Protein AF-A0AAW1E260-F1 (afdb_monomer)

Structure (mmCIF, N/CA/C/O backbone):
data_AF-A0AAW1E260-F1
#
_entry.id   AF-A0AAW1E260-F1
#
loop_
_atom_site.group_PDB
_atom_site.id
_atom_site.type_symbol
_atom_site.label_atom_id
_atom_site.label_alt_id
_atom_site.label_comp_id
_atom_site.label_asym_id
_atom_site.label_entity_id
_atom_site.label_seq_id
_atom_site.pdbx_PDB_ins_code
_atom_site.Cartn_x
_atom_site.Cartn_y
_atom_site.Cartn_z
_atom_site.occupancy
_atom_site.B_iso_or_equiv
_atom_site.auth_seq_id
_atom_site.auth_comp_id
_atom_site.auth_asym_id
_atom_site.auth_atom_id
_atom_site.pdbx_PDB_model_num
ATOM 1 N N . MET A 1 1 ? -19.873 -12.580 33.084 1.00 30.84 1 MET A N 1
ATOM 2 C CA . MET A 1 1 ? -20.217 -12.571 31.645 1.00 30.84 1 MET A CA 1
ATOM 3 C C . MET A 1 1 ? -19.293 -11.571 30.956 1.00 30.84 1 MET A C 1
ATOM 5 O O . MET A 1 1 ? -19.429 -10.377 31.183 1.00 30.84 1 MET A O 1
ATOM 9 N N . ALA A 1 2 ? -18.244 -12.042 30.274 1.00 37.19 2 ALA A N 1
ATOM 10 C CA . ALA A 1 2 ? -17.232 -11.165 29.676 1.00 37.19 2 ALA A CA 1
ATOM 11 C C . ALA A 1 2 ? -17.862 -10.304 28.565 1.00 37.19 2 ALA A C 1
ATOM 13 O O . ALA A 1 2 ? -18.739 -10.770 27.847 1.00 37.19 2 ALA A O 1
ATOM 14 N N . ALA A 1 3 ? -17.460 -9.044 28.425 1.00 41.69 3 ALA A N 1
ATOM 15 C CA . ALA A 1 3 ? -17.985 -8.161 27.387 1.00 41.69 3 ALA A CA 1
ATOM 16 C C . ALA A 1 3 ? -17.388 -8.547 26.017 1.00 41.69 3 ALA A C 1
ATOM 18 O O . ALA A 1 3 ? -16.318 -8.080 25.630 1.00 41.69 3 ALA A O 1
ATOM 19 N N . TRP A 1 4 ? -18.071 -9.440 25.293 1.00 48.38 4 TRP A N 1
ATOM 20 C CA . TRP A 1 4 ? -17.675 -9.951 23.969 1.00 48.38 4 TRP A CA 1
ATOM 21 C C . TRP A 1 4 ? -17.901 -8.951 22.816 1.00 48.38 4 TRP A C 1
ATOM 23 O O . TRP A 1 4 ? -17.446 -9.186 21.697 1.00 48.38 4 TRP A O 1
ATOM 33 N N . TRP A 1 5 ? -18.548 -7.811 23.076 1.00 45.72 5 TRP A N 1
ATOM 34 C CA . TRP A 1 5 ? -18.940 -6.833 22.059 1.00 45.72 5 TRP A CA 1
ATOM 35 C C . TRP A 1 5 ? -18.272 -5.468 22.281 1.00 45.72 5 TRP A C 1
ATOM 37 O O . TRP A 1 5 ? -18.366 -4.899 23.362 1.00 45.72 5 TRP A O 1
ATOM 47 N N . GLY A 1 6 ? -17.609 -4.937 21.243 1.00 59.03 6 GLY A N 1
ATOM 48 C CA . GLY A 1 6 ? -17.353 -3.501 21.046 1.00 59.03 6 GLY A CA 1
ATOM 49 C C . GLY A 1 6 ? -16.866 -2.690 22.252 1.00 59.03 6 GLY A C 1
ATOM 50 O O . GLY A 1 6 ? -17.616 -1.884 22.789 1.00 59.03 6 GLY A O 1
ATOM 51 N N . GLY A 1 7 ? -15.590 -2.812 22.630 1.00 66.31 7 GLY A N 1
ATOM 52 C CA . GLY A 1 7 ? -15.012 -2.007 23.719 1.00 66.31 7 GLY A CA 1
ATOM 53 C C . GLY A 1 7 ? -14.510 -0.624 23.278 1.00 66.31 7 GLY A C 1
ATOM 54 O O . GLY A 1 7 ? -13.884 -0.490 22.221 1.00 66.31 7 GLY A O 1
ATOM 55 N N . LYS A 1 8 ? -14.713 0.406 24.110 1.00 77.44 8 LYS A N 1
ATOM 56 C CA . LYS A 1 8 ? -13.948 1.665 24.066 1.00 77.44 8 LYS A CA 1
ATOM 57 C C . LYS A 1 8 ? -12.961 1.672 25.230 1.00 77.44 8 LYS A C 1
ATOM 59 O O . LYS A 1 8 ? -13.370 1.470 26.365 1.00 77.44 8 LYS A O 1
ATOM 64 N N . ALA A 1 9 ? -11.692 1.937 24.951 1.00 77.12 9 ALA A N 1
ATOM 65 C CA . ALA A 1 9 ? -10.674 2.124 25.976 1.00 77.12 9 ALA A CA 1
ATOM 66 C C . ALA A 1 9 ? -9.938 3.437 25.740 1.00 77.12 9 ALA A C 1
ATOM 68 O O . ALA A 1 9 ? -9.439 3.688 24.641 1.00 77.12 9 ALA A O 1
ATOM 69 N N . VAL A 1 10 ? -9.873 4.262 26.778 1.00 76.31 10 VAL A N 1
ATOM 70 C CA . VAL A 1 10 ? -9.149 5.531 26.776 1.00 76.31 10 VAL A CA 1
ATOM 71 C C . VAL A 1 10 ? -8.219 5.518 27.977 1.00 76.31 10 VAL A C 1
ATOM 73 O O . VAL A 1 10 ? -8.642 5.158 29.071 1.00 76.31 10 VAL A O 1
ATOM 76 N N . ALA A 1 11 ? -6.952 5.857 27.766 1.00 78.44 11 ALA A N 1
ATOM 77 C CA . ALA A 1 11 ? -5.971 5.917 28.841 1.00 78.44 11 ALA A CA 1
ATOM 78 C C . ALA A 1 11 ? -5.624 7.363 29.220 1.00 78.44 11 ALA A C 1
ATOM 80 O O . ALA A 1 11 ? -5.776 8.280 28.412 1.00 78.44 11 ALA A O 1
ATOM 81 N N . ALA A 1 12 ? -5.136 7.535 30.450 1.00 65.81 12 ALA A N 1
ATOM 82 C CA . ALA A 1 12 ? -4.783 8.824 31.038 1.00 65.81 12 ALA A CA 1
ATOM 83 C C . ALA A 1 12 ? -3.655 9.560 30.288 1.00 65.81 12 ALA A C 1
ATOM 85 O O . ALA A 1 12 ? -2.938 8.986 29.467 1.00 65.81 12 ALA A O 1
ATOM 86 N N . TRP A 1 13 ? -3.505 10.848 30.609 1.00 62.06 13 TRP A N 1
ATOM 87 C CA . TRP A 1 13 ? -2.696 11.848 29.900 1.00 62.06 13 TRP A CA 1
ATOM 88 C C . TRP A 1 13 ? -1.211 11.466 29.720 1.00 62.06 13 TRP A C 1
ATOM 90 O O . TRP A 1 13 ? -0.625 11.748 28.673 1.00 62.06 13 TRP A O 1
ATOM 100 N N . TRP A 1 14 ? -0.635 10.742 30.685 1.00 62.38 14 TRP A N 1
ATOM 101 C CA . TRP A 1 14 ? 0.750 10.258 30.683 1.00 62.38 14 TRP A CA 1
ATOM 102 C C . TRP A 1 14 ? 0.830 8.728 30.640 1.00 62.38 14 TRP A C 1
ATOM 104 O O . TRP A 1 14 ? 0.193 8.048 31.440 1.00 62.38 14 TRP A O 1
ATOM 114 N N . GLY A 1 15 ? 1.635 8.171 29.727 1.00 60.09 15 GLY A N 1
ATOM 115 C CA . GLY A 1 15 ? 2.083 6.769 29.758 1.00 60.09 15 GLY A CA 1
ATOM 116 C C . GLY A 1 15 ? 0.991 5.696 29.628 1.00 60.09 15 GLY A C 1
ATOM 117 O O . GLY A 1 15 ? 1.269 4.508 29.805 1.00 60.09 15 GLY A O 1
ATOM 118 N N . GLY A 1 16 ? -0.245 6.088 29.319 1.00 73.56 16 GLY A N 1
ATOM 119 C CA . GLY A 1 16 ? -1.413 5.222 29.420 1.00 73.56 16 GLY A CA 1
ATOM 120 C C . GLY A 1 16 ? -1.435 4.044 28.436 1.00 73.56 16 GLY A C 1
ATOM 121 O O . GLY A 1 16 ? -1.053 4.170 27.267 1.00 73.56 16 GLY A O 1
ATOM 122 N N . LYS A 1 17 ? -1.938 2.891 28.898 1.00 82.62 17 LYS A N 1
ATOM 123 C CA . LYS A 1 17 ? -2.268 1.725 28.063 1.00 82.62 17 LYS A CA 1
ATOM 124 C C . LYS A 1 17 ? -3.781 1.667 27.851 1.00 82.62 17 LYS A C 1
ATOM 126 O O . LYS A 1 17 ? -4.525 1.646 28.823 1.00 82.62 17 LYS A O 1
ATOM 131 N N . ALA A 1 18 ? -4.226 1.611 26.601 1.00 80.12 18 ALA A N 1
ATOM 132 C CA . ALA A 1 18 ? -5.628 1.418 26.242 1.00 80.12 18 ALA A CA 1
ATOM 133 C C . ALA A 1 18 ? -5.779 0.127 25.436 1.00 80.12 18 ALA A C 1
ATOM 135 O O . ALA A 1 18 ? -5.087 -0.054 24.431 1.00 80.12 18 ALA A O 1
ATOM 136 N N . MET A 1 19 ? -6.687 -0.753 25.853 1.00 78.50 19 MET A N 1
ATOM 137 C CA . MET A 1 19 ? -6.966 -2.011 25.164 1.00 78.50 19 MET A CA 1
ATOM 138 C C . MET A 1 19 ? -8.470 -2.181 24.980 1.00 78.50 19 MET A C 1
ATOM 140 O O .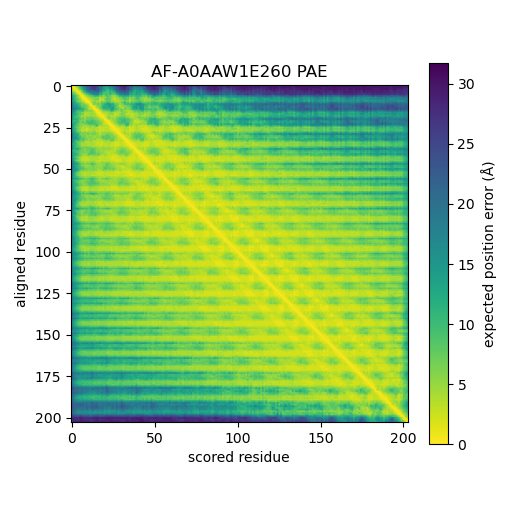 MET A 1 19 ? -9.222 -2.099 25.944 1.00 78.50 19 MET A O 1
ATOM 144 N N . ALA A 1 20 ? -8.908 -2.391 23.743 1.00 79.44 20 ALA A N 1
ATOM 145 C CA . ALA A 1 20 ? -10.318 -2.549 23.411 1.00 79.44 20 ALA A CA 1
ATOM 146 C C . ALA A 1 20 ? -10.665 -4.004 23.051 1.00 79.44 20 ALA A C 1
ATOM 148 O O . ALA A 1 20 ? -9.816 -4.732 22.539 1.00 79.44 20 ALA A O 1
ATOM 149 N N . GLY A 1 21 ? -11.920 -4.394 23.309 1.00 66.50 21 GLY A N 1
ATOM 150 C CA . GLY A 1 21 ? -12.427 -5.769 23.179 1.00 66.50 21 GLY A CA 1
ATOM 151 C C . GLY A 1 21 ? -12.377 -6.371 21.767 1.00 66.50 21 GLY A C 1
ATOM 152 O O . GLY A 1 21 ? -12.072 -5.685 20.792 1.00 66.50 21 GLY A O 1
ATOM 153 N N . TRP A 1 22 ? -12.699 -7.669 21.675 1.00 69.88 22 TRP A N 1
ATOM 154 C CA . TRP A 1 22 ? -12.430 -8.572 20.540 1.00 69.88 22 TRP A CA 1
ATOM 155 C C . TRP A 1 22 ? -12.970 -8.099 19.178 1.00 69.88 22 TRP A C 1
ATOM 157 O O . TRP A 1 22 ? -12.280 -8.215 18.163 1.00 69.88 22 TRP A O 1
ATOM 167 N N . TRP A 1 23 ? -14.174 -7.524 19.157 1.00 72.44 23 TRP A N 1
ATOM 168 C CA . TRP A 1 23 ? -14.852 -7.043 17.950 1.00 72.44 23 TRP A CA 1
ATOM 169 C C . TRP A 1 23 ? -14.939 -5.516 17.916 1.00 72.44 23 TRP A C 1
ATOM 171 O O . TRP A 1 23 ? -15.435 -4.902 18.857 1.00 72.44 23 TRP A O 1
ATOM 181 N N . GLY A 1 24 ? -14.485 -4.888 16.828 1.00 69.00 24 GLY A N 1
ATOM 182 C CA . GLY A 1 24 ? -14.720 -3.470 16.515 1.00 69.00 24 GLY A CA 1
ATOM 183 C C . GLY A 1 24 ? -14.147 -2.453 17.511 1.00 69.00 24 GLY A C 1
ATOM 184 O O . GLY A 1 24 ? -14.517 -1.277 17.466 1.00 69.00 24 GLY A O 1
ATOM 185 N N . GLY A 1 25 ? -13.267 -2.885 18.418 1.00 80.56 25 GLY A N 1
ATOM 186 C CA . GLY A 1 25 ? -12.810 -2.081 19.545 1.00 80.56 25 GLY A CA 1
ATOM 187 C C . GLY A 1 25 ? -12.078 -0.795 19.143 1.00 80.56 25 GLY A C 1
ATOM 188 O O . GLY A 1 25 ? -11.308 -0.774 18.178 1.00 80.56 25 GLY A O 1
ATOM 189 N N . LYS A 1 26 ? -12.289 0.284 19.906 1.00 84.81 26 LYS A N 1
ATOM 190 C CA . LYS A 1 26 ? -11.565 1.558 19.763 1.00 84.81 26 LYS A CA 1
ATOM 191 C C . LYS A 1 26 ? -10.675 1.785 20.982 1.00 84.81 26 LYS A C 1
ATOM 193 O O . LYS A 1 26 ? -11.187 1.904 22.091 1.00 84.81 26 LYS A O 1
ATOM 198 N N . ALA A 1 27 ? -9.367 1.879 20.771 1.00 83.75 27 ALA A N 1
ATOM 199 C CA . ALA A 1 27 ? -8.396 2.172 21.819 1.00 83.75 27 ALA A CA 1
ATOM 200 C C . ALA A 1 27 ? -7.679 3.493 21.531 1.00 83.75 27 ALA A C 1
ATOM 202 O O . ALA A 1 27 ? -7.137 3.677 20.439 1.00 83.75 27 ALA A O 1
ATOM 203 N N . VAL A 1 28 ? -7.658 4.391 22.512 1.00 82.38 28 VAL A N 1
ATOM 204 C CA . VAL A 1 28 ? -6.955 5.675 22.440 1.00 82.38 28 VAL A CA 1
ATOM 205 C C . VAL A 1 28 ? -6.032 5.802 23.644 1.00 82.38 28 VAL A C 1
ATOM 207 O O . VAL A 1 28 ? -6.480 5.746 24.786 1.00 82.38 28 VAL A O 1
ATOM 210 N N . ALA A 1 29 ? -4.734 5.947 23.397 1.00 82.38 29 ALA A N 1
ATOM 211 C CA . ALA A 1 29 ? -3.745 6.133 24.452 1.00 82.38 29 ALA A CA 1
ATOM 212 C C . ALA A 1 29 ? -3.362 7.610 24.623 1.00 82.38 29 ALA A C 1
ATOM 214 O O . ALA A 1 29 ? -3.482 8.396 23.683 1.00 82.38 29 ALA A O 1
ATOM 215 N N . GLY A 1 30 ? -2.885 7.952 25.822 1.00 70.06 30 GLY A N 1
ATOM 216 C CA . GLY A 1 30 ? -2.577 9.318 26.251 1.00 70.06 30 GLY A CA 1
ATOM 217 C C . GLY A 1 30 ? -1.495 10.050 25.456 1.00 70.06 30 GLY A C 1
ATOM 218 O O . GLY A 1 30 ? -0.811 9.475 24.607 1.00 70.06 30 GLY A O 1
ATOM 219 N N . TRP A 1 31 ? -1.343 11.338 25.776 1.00 75.88 31 TRP A N 1
ATOM 220 C CA . TRP A 1 31 ? -0.551 12.335 25.047 1.00 75.88 31 TRP A CA 1
ATOM 221 C C . TRP A 1 31 ? 0.938 11.977 24.942 1.00 75.88 31 TRP A C 1
ATOM 223 O O . TRP A 1 31 ? 1.553 12.185 23.894 1.00 75.88 31 TRP A O 1
ATOM 233 N N . TRP A 1 32 ? 1.503 11.385 25.996 1.00 78.00 32 TRP A N 1
ATOM 234 C CA . TRP A 1 32 ? 2.916 11.004 26.070 1.00 78.00 32 TRP A CA 1
ATOM 235 C C . TRP A 1 32 ? 3.102 9.488 26.181 1.00 78.00 32 TRP A C 1
ATOM 237 O O . TRP A 1 32 ? 2.603 8.859 27.112 1.00 78.00 32 TRP A O 1
ATOM 247 N N . GLY A 1 33 ? 3.840 8.887 25.243 1.00 75.81 33 GLY A N 1
ATOM 248 C CA . GLY A 1 33 ? 4.335 7.505 25.312 1.00 75.81 33 GLY A CA 1
ATOM 249 C C . GLY A 1 33 ? 3.267 6.403 25.314 1.00 75.81 33 GLY A C 1
ATOM 250 O O . GLY A 1 33 ? 3.588 5.241 25.571 1.00 75.81 33 GLY A O 1
ATOM 251 N N . GLY A 1 34 ? 2.006 6.742 25.037 1.00 83.56 34 GLY A N 1
ATOM 252 C CA . GLY A 1 34 ? 0.874 5.836 25.197 1.00 83.56 34 GLY A CA 1
ATOM 253 C C . GLY A 1 34 ? 0.908 4.605 24.281 1.00 83.56 34 GLY A C 1
ATOM 254 O O . GLY A 1 34 ? 1.412 4.650 23.153 1.00 83.56 34 GLY A O 1
ATOM 255 N N . LYS A 1 35 ? 0.333 3.492 24.753 1.00 86.75 35 LYS A N 1
ATOM 256 C CA . LYS A 1 35 ? 0.144 2.258 23.969 1.00 86.75 35 LYS A CA 1
ATOM 257 C C . LYS A 1 35 ? -1.345 1.993 23.758 1.00 86.75 35 LYS A C 1
ATOM 259 O O . LYS A 1 35 ? -2.060 1.757 24.726 1.00 86.75 35 LYS A O 1
ATOM 264 N N . ALA A 1 36 ? -1.800 1.999 22.511 1.00 85.12 36 ALA A N 1
ATOM 265 C CA . ALA A 1 36 ? -3.174 1.671 22.145 1.00 85.12 36 ALA A CA 1
ATOM 266 C C . ALA A 1 36 ? -3.221 0.344 21.388 1.00 85.12 36 ALA A C 1
ATOM 268 O O . ALA A 1 36 ? -2.492 0.162 20.410 1.00 85.12 36 ALA A O 1
ATOM 269 N N . MET A 1 37 ? -4.095 -0.563 21.815 1.00 83.81 37 MET A N 1
ATOM 270 C CA . MET A 1 37 ? -4.317 -1.844 21.157 1.00 83.81 37 MET A CA 1
ATOM 271 C C . MET A 1 37 ? -5.806 -2.079 20.924 1.00 83.81 37 MET A C 1
ATOM 273 O O . MET A 1 37 ? -6.610 -2.036 21.853 1.00 83.81 37 MET A O 1
ATOM 277 N N . ALA A 1 38 ? -6.177 -2.316 19.672 1.00 83.19 38 ALA A N 1
ATOM 278 C CA . ALA A 1 38 ? -7.552 -2.591 19.286 1.00 83.19 38 ALA A CA 1
ATOM 279 C C . ALA A 1 38 ? -7.752 -4.071 18.940 1.00 83.19 38 ALA A C 1
ATOM 281 O O . ALA A 1 38 ? -6.811 -4.733 18.501 1.00 83.19 38 ALA A O 1
ATOM 282 N N . GLY A 1 39 ? -8.980 -4.556 19.135 1.00 73.12 39 GLY A N 1
ATOM 283 C CA . GLY A 1 39 ? -9.340 -5.969 19.037 1.00 73.12 39 GLY A CA 1
ATOM 284 C C . GLY A 1 39 ? -9.137 -6.636 17.678 1.00 73.12 39 GLY A C 1
ATOM 285 O O . GLY A 1 39 ? -8.785 -6.003 16.680 1.00 73.12 39 GLY A O 1
ATOM 286 N N . TRP A 1 40 ? -9.390 -7.947 17.675 1.00 78.25 40 TRP A N 1
ATOM 287 C CA . TRP A 1 40 ? -9.112 -8.907 16.605 1.00 78.25 40 TRP A CA 1
ATOM 288 C C . TRP A 1 40 ? -9.752 -8.547 15.257 1.00 78.25 40 TRP A C 1
ATOM 290 O O . TRP A 1 40 ? -9.127 -8.726 14.211 1.00 78.25 40 TRP A O 1
ATOM 300 N N . TRP A 1 41 ? -10.967 -7.997 15.274 1.00 80.00 41 TRP A N 1
ATOM 301 C CA . TRP A 1 41 ? -11.721 -7.648 14.068 1.00 80.00 41 TRP A CA 1
ATOM 302 C C . TRP A 1 41 ? -12.016 -6.149 13.986 1.00 80.00 41 TRP A C 1
ATOM 304 O O . TRP A 1 41 ? -12.620 -5.578 14.890 1.00 80.00 41 TRP A O 1
ATOM 314 N N . GLY A 1 42 ? -11.609 -5.492 12.897 1.00 79.25 42 GLY A N 1
ATOM 315 C CA . GLY A 1 42 ? -11.990 -4.116 12.550 1.00 79.25 42 GLY A CA 1
ATOM 316 C C . GLY A 1 42 ? -11.545 -3.024 13.533 1.00 79.25 42 GLY A C 1
ATOM 317 O O . GLY A 1 42 ? -12.043 -1.898 13.465 1.00 79.25 42 GLY A O 1
ATOM 318 N N . GLY A 1 43 ? -10.630 -3.336 14.454 1.00 85.00 43 GLY A N 1
ATOM 319 C CA . GLY A 1 43 ? -10.245 -2.448 15.545 1.00 85.00 43 GLY A CA 1
ATOM 320 C C . GLY A 1 43 ? -9.567 -1.148 15.091 1.00 85.00 43 GLY A C 1
ATOM 321 O O . GLY A 1 43 ? -8.850 -1.114 14.086 1.00 85.00 43 GLY A O 1
ATOM 322 N N . LYS A 1 44 ? -9.761 -0.066 15.854 1.00 88.38 44 LYS A N 1
ATOM 323 C CA . LYS A 1 44 ? -9.072 1.221 15.662 1.00 88.38 44 LYS A CA 1
ATOM 324 C C . LYS A 1 44 ? -8.206 1.549 16.876 1.00 88.38 44 LYS A C 1
ATOM 326 O O . LYS A 1 44 ? -8.740 1.741 17.965 1.00 88.38 44 LYS A O 1
ATOM 331 N N . ALA A 1 45 ? -6.896 1.647 16.684 1.00 88.00 45 ALA A N 1
ATOM 332 C CA . ALA A 1 45 ? -5.953 2.045 17.726 1.00 88.00 45 ALA A CA 1
ATOM 333 C C . ALA A 1 45 ? -5.311 3.389 17.383 1.00 88.00 45 ALA A C 1
ATOM 335 O O . ALA A 1 45 ? -4.799 3.562 16.275 1.00 88.00 45 ALA A O 1
ATOM 336 N N . VAL A 1 46 ? -5.311 4.318 18.336 1.00 86.50 46 VAL A N 1
ATOM 337 C CA . VAL A 1 46 ? -4.678 5.632 18.202 1.00 86.50 46 VAL A CA 1
ATOM 338 C C . VAL A 1 46 ? -3.772 5.877 19.401 1.00 86.50 46 VAL A C 1
ATOM 340 O O . VAL A 1 46 ? -4.227 5.824 20.541 1.00 86.50 46 VAL A O 1
ATOM 343 N N . ALA A 1 47 ? -2.492 6.137 19.159 1.00 85.06 47 ALA A N 1
ATOM 344 C CA . ALA A 1 47 ? -1.575 6.591 20.200 1.00 85.06 47 ALA A CA 1
ATOM 345 C C . ALA A 1 47 ? -1.423 8.118 20.148 1.00 85.06 47 ALA A C 1
ATOM 347 O O . ALA A 1 47 ? -1.477 8.688 19.058 1.00 85.06 47 ALA A O 1
ATOM 348 N N . GLY A 1 48 ? -1.257 8.756 21.312 1.00 76.56 48 GLY A N 1
ATOM 349 C CA . GLY A 1 48 ? -1.211 10.215 21.448 1.00 76.56 48 GLY A CA 1
ATOM 350 C C . GLY A 1 48 ? 0.034 10.881 20.857 1.00 76.56 48 GLY A C 1
ATOM 351 O O . GLY A 1 48 ? 0.740 10.299 20.048 1.00 76.56 48 GLY A O 1
ATOM 352 N N . TRP A 1 49 ? 0.296 12.129 21.236 1.00 79.94 49 TRP A N 1
ATOM 353 C CA . TRP A 1 49 ? 1.167 13.067 20.517 1.00 79.94 49 TRP A CA 1
ATOM 354 C C . TRP A 1 49 ? 2.646 12.656 20.392 1.00 79.94 49 TRP A C 1
ATOM 356 O O . TRP A 1 49 ? 3.256 12.871 19.340 1.00 79.94 49 TRP A O 1
ATOM 366 N N . TRP A 1 50 ? 3.226 12.034 21.423 1.00 82.25 50 TRP A N 1
ATOM 367 C CA . TRP A 1 50 ? 4.670 11.769 21.500 1.00 82.25 50 TRP A CA 1
ATOM 368 C C . TRP A 1 50 ? 4.999 10.288 21.732 1.00 82.25 50 TRP A C 1
ATOM 370 O O . TRP A 1 50 ? 4.482 9.674 22.660 1.00 82.25 50 TRP A O 1
ATOM 380 N N . GLY A 1 51 ? 5.864 9.690 20.903 1.00 80.69 51 GLY A N 1
ATOM 381 C CA . GLY A 1 51 ? 6.501 8.375 21.118 1.00 80.69 51 GLY A CA 1
ATOM 382 C C . GLY A 1 51 ? 5.577 7.148 21.198 1.00 80.69 51 GLY A C 1
ATOM 383 O O . GLY A 1 51 ? 6.035 6.039 21.483 1.00 80.69 51 GLY A O 1
ATOM 384 N N . GLY A 1 52 ? 4.277 7.323 20.964 1.00 85.75 52 GLY A N 1
ATOM 385 C CA . GLY A 1 52 ? 3.256 6.308 21.199 1.00 85.75 52 GLY A CA 1
ATOM 386 C C . GLY A 1 52 ? 3.254 5.136 20.209 1.00 85.75 52 GLY A C 1
ATOM 387 O O . GLY A 1 52 ? 3.719 5.235 19.066 1.00 85.75 52 GLY A O 1
ATOM 388 N N . LYS A 1 53 ? 2.690 4.004 20.648 1.00 89.25 53 LYS A N 1
ATOM 389 C CA . LYS A 1 53 ? 2.529 2.783 19.841 1.00 89.25 53 LYS A CA 1
ATOM 390 C C . LYS A 1 53 ? 1.053 2.455 19.650 1.00 89.25 53 LYS A C 1
ATOM 392 O O . LYS A 1 53 ? 0.330 2.318 20.631 1.00 89.25 53 LYS A O 1
ATOM 397 N N . ALA A 1 54 ? 0.627 2.276 18.407 1.00 89.12 54 ALA A N 1
ATOM 398 C CA . ALA A 1 54 ? -0.728 1.859 18.071 1.00 89.12 54 ALA A CA 1
ATOM 399 C C . ALA A 1 54 ? -0.703 0.525 17.330 1.00 89.12 54 ALA A C 1
ATOM 401 O O . ALA A 1 54 ? 0.034 0.376 16.353 1.00 89.12 54 ALA A O 1
ATOM 402 N N . VAL A 1 55 ? -1.513 -0.427 17.784 1.00 88.06 55 VAL A N 1
ATOM 403 C CA . VAL A 1 55 ? -1.633 -1.757 17.183 1.00 88.06 55 VAL A CA 1
ATOM 404 C C . VAL A 1 55 ? -3.101 -2.072 16.938 1.00 88.06 55 VAL A C 1
ATOM 406 O O . VAL A 1 55 ? -3.909 -2.029 17.863 1.00 88.06 55 VAL A O 1
ATOM 409 N N . ALA A 1 56 ? -3.456 -2.390 15.698 1.00 86.06 56 ALA A N 1
ATOM 410 C CA . ALA A 1 56 ? -4.777 -2.913 15.367 1.00 86.06 56 ALA A CA 1
ATOM 411 C C . ALA A 1 56 ? -4.704 -4.432 15.156 1.00 86.06 56 ALA A C 1
ATOM 413 O O . ALA A 1 56 ? -3.688 -4.920 14.663 1.00 86.06 56 ALA A O 1
ATOM 414 N N . GLY A 1 57 ? -5.756 -5.156 15.552 1.00 78.38 57 GLY A N 1
ATOM 415 C CA . GLY A 1 57 ? -5.797 -6.622 15.533 1.00 78.38 57 GLY A CA 1
ATOM 416 C C . GLY A 1 57 ? -5.827 -7.250 14.138 1.00 78.38 57 GLY A C 1
ATOM 417 O O . GLY A 1 57 ? -5.497 -6.615 13.149 1.00 78.38 57 GLY A O 1
ATOM 418 N N . TRP A 1 58 ? -6.202 -8.524 14.053 1.00 80.50 58 TRP A N 1
ATOM 419 C CA . TRP A 1 58 ? -5.935 -9.415 12.918 1.00 80.50 58 TRP A CA 1
ATOM 420 C C . TRP A 1 58 ? -6.564 -9.013 11.571 1.00 80.50 58 TRP A C 1
ATOM 422 O O . TRP A 1 58 ? -5.923 -9.166 10.528 1.00 80.50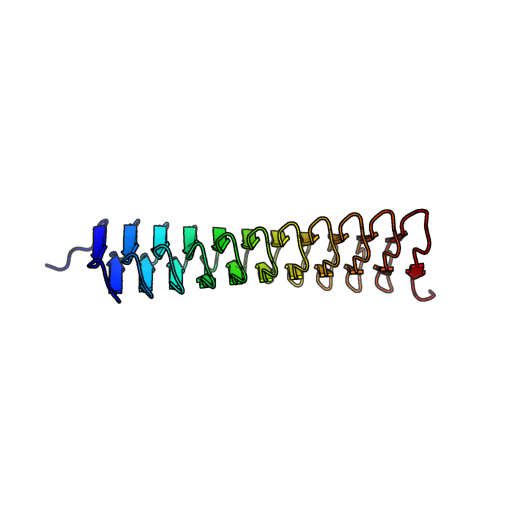 58 TRP A O 1
ATOM 432 N N . TRP A 1 59 ? -7.783 -8.467 11.569 1.00 84.00 59 TRP A N 1
ATOM 433 C CA . TRP A 1 59 ? -8.560 -8.224 10.343 1.00 84.00 59 TRP A CA 1
ATOM 434 C C . TRP A 1 59 ? -9.020 -6.768 10.199 1.00 84.00 59 TRP A C 1
ATOM 436 O O . TRP A 1 59 ? -9.631 -6.216 11.109 1.00 84.00 59 TRP A O 1
ATOM 446 N N . GLY A 1 60 ? -8.748 -6.126 9.058 1.00 82.44 60 GLY A N 1
ATOM 447 C CA . GLY A 1 60 ? -9.308 -4.823 8.648 1.00 82.44 60 GLY A CA 1
ATOM 448 C C . GLY A 1 60 ? -8.981 -3.617 9.544 1.00 82.44 60 GLY A C 1
ATOM 449 O O . GLY A 1 60 ? -9.542 -2.533 9.369 1.00 82.44 60 GLY A O 1
ATOM 450 N N . GLY A 1 61 ? -8.094 -3.790 10.521 1.00 86.62 61 GLY A N 1
ATOM 451 C CA . GLY A 1 61 ? -7.811 -2.813 11.564 1.00 86.62 61 GLY A CA 1
ATOM 452 C C . GLY A 1 61 ? -7.054 -1.568 11.089 1.00 86.62 61 GLY A C 1
ATOM 453 O O . GLY A 1 61 ? -6.265 -1.601 10.137 1.00 86.62 61 GLY A O 1
ATOM 454 N N . LYS A 1 62 ? -7.270 -0.449 11.788 1.00 90.00 62 LYS A N 1
ATOM 455 C CA . LYS A 1 62 ? -6.586 0.831 11.548 1.00 90.00 62 LYS A CA 1
ATOM 456 C C . LYS A 1 62 ? -5.744 1.214 12.760 1.00 90.00 62 LYS A C 1
ATOM 458 O O . LYS A 1 62 ? -6.279 1.344 13.858 1.00 90.00 62 LYS A O 1
ATOM 463 N N . ALA A 1 63 ? -4.454 1.433 12.554 1.00 89.81 63 ALA A N 1
ATOM 464 C CA . ALA A 1 63 ? -3.539 1.897 13.588 1.00 89.81 63 ALA A CA 1
ATOM 465 C C . ALA A 1 63 ? -2.968 3.260 13.209 1.00 89.81 63 ALA A C 1
ATOM 467 O O . ALA A 1 63 ? -2.438 3.429 12.109 1.00 89.81 63 ALA A O 1
ATOM 468 N N . MET A 1 64 ? -3.053 4.216 14.126 1.00 88.81 64 MET A N 1
ATOM 469 C CA . MET A 1 64 ? -2.474 5.542 13.971 1.00 88.81 64 MET A CA 1
ATOM 470 C C . MET A 1 64 ? -1.564 5.842 15.155 1.00 88.81 64 MET A C 1
ATOM 472 O O . MET A 1 64 ? -1.991 5.782 16.304 1.00 88.81 64 MET A O 1
ATOM 476 N N . ALA A 1 65 ? -0.298 6.123 14.883 1.00 86.50 65 ALA A N 1
ATOM 477 C CA . ALA A 1 65 ? 0.686 6.404 15.914 1.00 86.50 65 ALA A CA 1
ATOM 478 C C . ALA A 1 65 ? 1.007 7.892 16.023 1.00 86.50 65 ALA A C 1
ATOM 480 O O . ALA A 1 65 ? 0.573 8.705 15.209 1.00 86.50 65 ALA A O 1
ATOM 481 N N . ALA A 1 66 ? 1.803 8.196 17.043 1.00 82.25 66 ALA A N 1
ATOM 482 C CA . ALA A 1 66 ? 2.129 9.535 17.488 1.00 82.25 66 ALA A CA 1
ATOM 483 C C . ALA A 1 66 ? 2.686 10.469 16.415 1.00 82.25 66 ALA A C 1
ATOM 485 O O . ALA A 1 66 ? 3.392 10.027 15.503 1.00 82.25 66 ALA A O 1
ATOM 486 N N . TRP A 1 67 ? 2.416 11.767 16.605 1.00 82.06 67 TRP A N 1
ATOM 487 C CA . TRP A 1 67 ? 2.921 12.872 15.785 1.00 82.06 67 TRP A CA 1
ATOM 488 C C . TRP A 1 67 ? 4.450 12.868 15.712 1.00 82.06 67 TRP A C 1
ATOM 490 O O . TRP A 1 67 ? 5.025 13.076 14.644 1.00 82.06 67 TRP A O 1
ATOM 500 N N . TRP A 1 68 ? 5.102 12.548 16.829 1.00 84.00 68 TRP A N 1
ATOM 501 C CA . TRP A 1 68 ? 6.551 12.412 16.933 1.00 84.00 68 TRP A CA 1
ATOM 502 C C . TRP A 1 68 ? 6.960 10.980 17.289 1.00 84.00 68 TRP A C 1
ATOM 504 O O . TRP A 1 68 ? 6.512 10.432 18.293 1.00 84.00 68 TRP A O 1
ATOM 514 N N . GLY A 1 69 ? 7.819 10.360 16.477 1.00 83.25 69 GLY A N 1
ATOM 515 C CA . GLY A 1 69 ? 8.503 9.092 16.771 1.00 83.25 69 GLY A CA 1
ATOM 516 C C . GLY A 1 69 ? 7.606 7.855 16.926 1.00 83.25 69 GLY A C 1
ATOM 517 O O . GLY A 1 69 ? 8.072 6.813 17.393 1.00 83.25 69 GLY A O 1
ATOM 518 N N . GLY A 1 70 ? 6.324 7.944 16.563 1.00 87.75 70 GLY A N 1
ATOM 519 C CA . GLY A 1 70 ? 5.343 6.891 16.816 1.00 87.75 70 GLY A CA 1
ATOM 520 C C . GLY A 1 70 ? 5.544 5.614 15.994 1.00 87.75 70 GLY A C 1
ATOM 521 O O . GLY A 1 70 ? 6.105 5.635 14.894 1.00 87.75 70 GLY A O 1
ATOM 522 N N . LYS A 1 71 ? 5.036 4.482 16.501 1.00 91.31 71 LYS A N 1
ATOM 523 C CA . LYS A 1 71 ? 4.981 3.203 15.764 1.00 91.31 71 LYS A CA 1
ATOM 524 C C . LYS A 1 71 ? 3.540 2.730 15.577 1.00 91.31 71 LYS A C 1
ATOM 526 O O . LYS A 1 71 ? 2.864 2.443 16.562 1.00 91.31 71 LYS A O 1
ATOM 531 N N . ALA A 1 72 ? 3.087 2.626 14.333 1.00 90.81 72 ALA A N 1
ATOM 532 C CA . ALA A 1 72 ? 1.772 2.100 13.975 1.00 90.81 72 ALA A CA 1
ATOM 533 C C . ALA A 1 72 ? 1.917 0.726 13.323 1.00 90.81 72 ALA A C 1
ATOM 535 O O . ALA A 1 72 ? 2.655 0.583 12.348 1.00 90.81 72 ALA A O 1
ATOM 536 N N . VAL A 1 73 ? 1.189 -0.262 13.833 1.00 90.62 73 VAL A N 1
ATOM 537 C CA . VAL A 1 73 ? 1.115 -1.606 13.258 1.00 90.62 73 VAL A CA 1
ATOM 538 C C . VAL A 1 73 ? -0.344 -1.939 12.998 1.00 90.62 73 VAL A C 1
ATOM 540 O O . VAL A 1 73 ? -1.160 -1.943 13.916 1.00 90.62 73 VAL A O 1
ATOM 543 N N . ALA A 1 74 ? -0.686 -2.177 11.740 1.00 88.19 74 ALA A N 1
ATOM 544 C CA . ALA A 1 74 ? -2.042 -2.521 11.347 1.00 88.19 74 ALA A CA 1
ATOM 545 C C . ALA A 1 74 ? -2.217 -4.018 11.107 1.00 88.19 74 ALA A C 1
ATOM 547 O O . ALA A 1 74 ? -1.262 -4.790 11.125 1.00 88.19 74 ALA A O 1
ATOM 548 N N . ALA A 1 75 ? -3.470 -4.379 10.852 1.00 83.94 75 ALA A N 1
ATOM 549 C CA . ALA A 1 75 ? -3.940 -5.744 10.733 1.00 83.94 75 ALA A CA 1
ATOM 550 C C . ALA A 1 75 ? -3.203 -6.605 9.711 1.00 83.94 75 ALA A C 1
ATOM 552 O O . ALA A 1 75 ? -2.759 -6.105 8.673 1.00 83.94 75 ALA A O 1
ATOM 553 N N . TRP A 1 76 ? -3.171 -7.912 9.999 1.00 83.88 76 TRP A N 1
ATOM 554 C CA .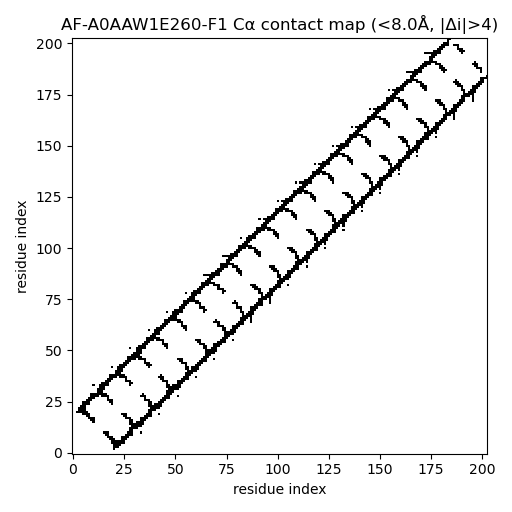 TRP A 1 76 ? -2.639 -8.964 9.131 1.00 83.88 76 TRP A CA 1
ATOM 555 C C . TRP A 1 76 ? -3.315 -8.958 7.757 1.00 83.88 76 TRP A C 1
ATOM 557 O O . TRP A 1 76 ? -2.649 -9.098 6.733 1.00 83.88 76 TRP A O 1
ATOM 567 N N . TRP A 1 77 ? -4.626 -8.722 7.737 1.00 85.56 77 TRP A N 1
ATOM 568 C CA . TRP A 1 77 ? -5.432 -8.636 6.523 1.00 85.56 77 TRP A CA 1
ATOM 569 C C . TRP A 1 77 ? -6.032 -7.236 6.350 1.00 85.56 77 TRP A C 1
ATOM 571 O O . TRP A 1 77 ? -6.738 -6.745 7.229 1.00 85.56 77 TRP A O 1
ATOM 581 N N . GLY A 1 78 ? -5.756 -6.573 5.224 1.00 84.38 78 GLY A N 1
ATOM 582 C CA . GLY A 1 78 ? -6.393 -5.315 4.806 1.00 84.38 78 GLY A CA 1
ATOM 583 C C . GLY A 1 78 ? -6.143 -4.099 5.710 1.00 84.38 78 GLY A C 1
ATOM 584 O O . GLY A 1 78 ? -6.857 -3.097 5.613 1.00 84.38 78 GLY A O 1
ATOM 585 N N . GLY A 1 79 ? -5.158 -4.168 6.610 1.00 89.06 79 GLY A N 1
ATOM 586 C CA . GLY A 1 79 ? -4.921 -3.141 7.620 1.00 89.06 79 GLY A CA 1
ATOM 587 C C . GLY A 1 79 ? -4.394 -1.813 7.068 1.00 89.06 79 GLY A C 1
ATOM 588 O O . GLY A 1 79 ? -3.702 -1.768 6.048 1.00 89.06 79 GLY A O 1
ATOM 589 N N . LYS A 1 80 ? -4.674 -0.709 7.775 1.00 92.38 80 LYS A N 1
ATOM 590 C CA . LYS A 1 80 ? -4.075 0.612 7.498 1.00 92.38 80 LYS A CA 1
ATOM 591 C C . LYS A 1 80 ? -3.249 1.104 8.683 1.00 92.38 80 LYS A C 1
ATOM 593 O O . LYS A 1 80 ? -3.809 1.332 9.753 1.00 92.38 80 LYS A O 1
ATOM 598 N N . ALA A 1 81 ? -1.947 1.286 8.488 1.00 92.31 81 ALA A N 1
ATOM 599 C CA . ALA A 1 81 ? -1.033 1.835 9.485 1.00 92.31 81 ALA A CA 1
ATOM 600 C C . ALA A 1 81 ? -0.587 3.235 9.072 1.00 92.31 81 ALA A C 1
ATOM 602 O O . ALA A 1 81 ? -0.109 3.426 7.953 1.00 92.31 81 ALA A O 1
ATOM 603 N N . VAL A 1 82 ? -0.709 4.196 9.981 1.00 92.06 82 VAL A N 1
ATOM 604 C CA . VAL A 1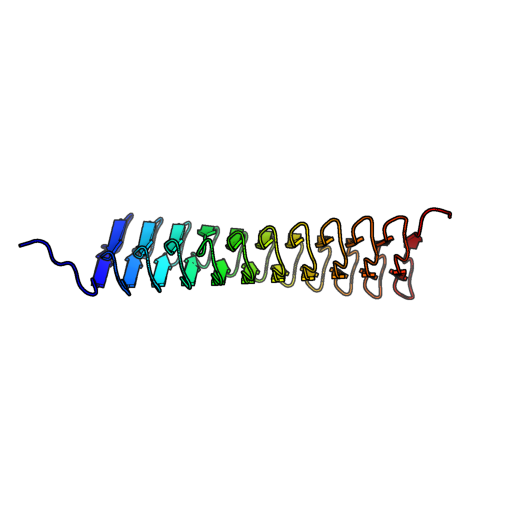 82 ? -0.252 5.571 9.774 1.00 92.06 82 VAL A CA 1
ATOM 605 C C . VAL A 1 82 ? 0.635 5.981 10.937 1.00 92.06 82 VAL A C 1
ATOM 607 O O . VAL A 1 82 ? 0.202 5.991 12.085 1.00 92.06 82 VAL A O 1
ATOM 610 N N . ALA A 1 83 ? 1.883 6.314 10.647 1.00 89.50 83 ALA A N 1
ATOM 611 C CA . ALA A 1 83 ? 2.777 6.961 11.593 1.00 89.50 83 ALA A CA 1
ATOM 612 C C . ALA A 1 83 ? 2.714 8.480 11.405 1.00 89.50 83 ALA A C 1
ATOM 614 O O . ALA A 1 83 ? 2.559 8.950 10.277 1.00 89.50 83 ALA A O 1
ATOM 615 N N . GLY A 1 84 ? 2.831 9.230 12.502 1.00 82.00 84 GLY A N 1
ATOM 616 C CA . GLY A 1 84 ? 2.724 10.684 12.481 1.00 82.00 84 GLY A CA 1
ATOM 617 C C . GLY A 1 84 ? 3.898 11.400 11.814 1.00 82.00 84 GLY A C 1
ATOM 618 O O . GLY A 1 84 ? 4.751 10.794 11.164 1.00 82.00 84 GLY A O 1
ATOM 619 N N . TRP A 1 85 ? 3.889 12.722 11.966 1.00 83.88 85 TRP A N 1
ATOM 620 C CA . TRP A 1 85 ? 4.642 13.705 11.188 1.00 83.88 85 TRP A CA 1
ATOM 621 C C . TRP A 1 85 ? 6.163 13.508 11.163 1.00 83.88 85 TRP A C 1
ATOM 623 O O . TRP A 1 85 ? 6.779 13.705 10.115 1.00 83.88 85 TRP A O 1
ATOM 633 N N . TRP A 1 86 ? 6.771 13.101 12.279 1.00 86.38 86 TRP A N 1
ATOM 634 C CA . TRP A 1 86 ? 8.229 13.060 12.434 1.00 86.38 86 TRP A CA 1
ATOM 635 C C . TRP A 1 86 ? 8.738 11.675 12.843 1.00 86.38 86 TRP A C 1
ATOM 637 O O . TRP A 1 86 ? 8.324 11.129 13.862 1.00 86.38 86 TRP A O 1
ATOM 647 N N . GLY A 1 87 ? 9.657 11.098 12.064 1.00 82.81 87 GLY A N 1
ATOM 648 C CA . GLY A 1 87 ? 10.466 9.919 12.407 1.00 82.81 87 GLY A CA 1
ATOM 649 C C . GLY A 1 87 ? 9.702 8.614 12.662 1.00 82.81 87 GLY A C 1
ATOM 650 O O . GLY A 1 87 ? 10.281 7.640 13.151 1.00 82.81 87 GLY A O 1
ATOM 651 N N . GLY A 1 88 ? 8.402 8.571 12.375 1.00 88.19 88 GLY A N 1
ATOM 652 C CA . GLY A 1 88 ? 7.557 7.445 12.749 1.00 88.19 88 GLY A CA 1
ATOM 653 C C . GLY A 1 88 ? 7.701 6.214 11.843 1.00 88.19 88 GLY A C 1
ATOM 654 O O . GLY A 1 88 ? 8.190 6.279 10.710 1.00 88.19 88 GLY A O 1
ATOM 655 N N . LYS A 1 89 ? 7.262 5.056 12.350 1.00 92.38 89 LYS A N 1
ATOM 656 C CA . LYS A 1 89 ? 7.260 3.776 11.623 1.00 92.38 89 LYS A CA 1
ATOM 657 C C . LYS A 1 89 ? 5.836 3.261 11.446 1.00 92.38 89 LYS A C 1
ATOM 659 O O . LYS A 1 89 ? 5.150 3.034 12.438 1.00 92.38 89 LYS A O 1
ATOM 664 N N . ALA A 1 90 ? 5.416 3.037 10.209 1.00 92.81 90 ALA A N 1
ATOM 665 C CA . ALA A 1 90 ? 4.138 2.420 9.880 1.00 92.81 90 ALA A CA 1
ATOM 666 C C . ALA A 1 90 ? 4.364 1.052 9.243 1.00 92.81 90 ALA A C 1
ATOM 668 O O . ALA A 1 90 ? 5.120 0.932 8.279 1.00 92.81 90 ALA A O 1
ATOM 669 N N . VAL A 1 91 ? 3.692 0.033 9.766 1.00 92.50 91 VAL A N 1
ATOM 670 C CA . VAL A 1 91 ? 3.744 -1.332 9.245 1.00 92.50 91 VAL A CA 1
ATOM 671 C C . VAL A 1 91 ? 2.326 -1.827 9.024 1.00 92.50 91 VAL A C 1
ATOM 673 O O . VAL A 1 91 ? 1.537 -1.889 9.963 1.00 92.50 91 VAL A O 1
ATOM 676 N N . ALA A 1 92 ? 1.991 -2.174 7.789 1.00 90.00 92 ALA A N 1
ATOM 677 C CA . ALA A 1 92 ? 0.750 -2.866 7.477 1.00 90.00 92 ALA A CA 1
ATOM 678 C C . ALA A 1 92 ? 1.021 -4.363 7.320 1.00 90.00 92 ALA A C 1
ATOM 680 O O . ALA A 1 92 ? 2.103 -4.744 6.871 1.00 90.00 92 ALA A O 1
ATOM 681 N N . GLY A 1 93 ? 0.053 -5.194 7.708 1.00 83.19 93 GLY A N 1
ATOM 682 C CA . GLY A 1 93 ? 0.219 -6.642 7.737 1.00 83.19 93 GLY A CA 1
ATOM 683 C C . GLY A 1 93 ? 0.297 -7.307 6.363 1.00 83.19 93 GLY A C 1
ATOM 684 O O . GLY A 1 93 ? 0.455 -6.658 5.328 1.00 83.19 93 GLY A O 1
ATOM 685 N N . TRP A 1 94 ? 0.217 -8.635 6.390 1.00 84.12 94 TRP A N 1
ATOM 686 C CA . TRP A 1 94 ? 0.590 -9.548 5.312 1.00 84.12 94 TRP A CA 1
ATOM 687 C C . TRP A 1 94 ? -0.165 -9.353 3.990 1.00 84.12 94 TRP A C 1
ATOM 689 O O . TRP A 1 94 ? 0.456 -9.424 2.932 1.00 84.12 94 TRP A O 1
ATOM 699 N N . TRP A 1 95 ? -1.473 -9.090 4.028 1.00 87.00 95 TRP A N 1
ATOM 700 C CA . TRP A 1 95 ? -2.330 -9.022 2.835 1.00 87.00 95 TRP A CA 1
ATOM 701 C C . TRP A 1 95 ? -2.939 -7.634 2.632 1.00 87.00 95 TRP A C 1
ATOM 703 O O . TRP A 1 95 ? -3.646 -7.129 3.501 1.00 87.00 95 TRP A O 1
ATOM 713 N N . GLY A 1 96 ? -2.718 -7.026 1.463 1.00 83.56 96 GLY A N 1
ATOM 714 C CA . GLY A 1 96 ? -3.436 -5.841 0.969 1.00 83.56 96 GLY A CA 1
ATOM 715 C C . GLY A 1 96 ? -3.303 -4.577 1.827 1.00 83.56 96 GLY A C 1
ATOM 716 O O . GLY A 1 96 ? -4.083 -3.632 1.677 1.00 83.56 96 GLY A O 1
ATOM 717 N N . GLY A 1 97 ? -2.346 -4.555 2.753 1.00 88.81 97 GLY A N 1
ATOM 718 C CA . GLY A 1 97 ? -2.204 -3.497 3.741 1.00 88.81 97 GLY A CA 1
ATOM 719 C C . GLY A 1 97 ? -1.701 -2.172 3.161 1.00 88.81 97 GLY A C 1
ATOM 720 O O . GLY A 1 97 ? -0.980 -2.135 2.160 1.00 88.81 97 GLY A O 1
ATOM 721 N N . LYS A 1 98 ? -2.047 -1.056 3.813 1.00 92.75 98 LYS A N 1
ATOM 722 C CA . LYS A 1 98 ? -1.505 0.277 3.496 1.00 92.75 98 LYS A CA 1
ATOM 723 C C . LYS A 1 98 ? -0.709 0.825 4.673 1.00 92.75 98 LYS A C 1
ATOM 725 O O . LYS A 1 98 ? -1.271 1.007 5.750 1.00 92.75 98 LYS A O 1
ATOM 730 N N . ALA A 1 99 ? 0.566 1.121 4.463 1.00 93.19 99 ALA A N 1
ATOM 731 C CA . ALA A 1 99 ? 1.433 1.755 5.445 1.00 93.19 99 ALA A CA 1
ATOM 732 C C . ALA A 1 99 ? 1.831 3.150 4.970 1.00 93.19 99 ALA A C 1
ATOM 734 O O . ALA A 1 99 ? 2.318 3.309 3.851 1.00 93.19 99 ALA A O 1
ATOM 735 N N . VAL A 1 100 ? 1.641 4.152 5.823 1.00 92.88 100 VAL A N 1
ATOM 736 C CA . VAL A 1 100 ? 2.021 5.538 5.545 1.00 92.88 100 VAL A CA 1
ATOM 737 C C . VAL A 1 100 ? 2.854 6.066 6.701 1.00 92.88 100 VAL A C 1
ATOM 739 O O . VAL A 1 100 ? 2.403 6.054 7.843 1.00 92.88 100 VAL A O 1
ATOM 742 N N . ALA A 1 101 ? 4.064 6.527 6.417 1.00 90.19 101 ALA A N 1
ATOM 743 C CA . ALA A 1 101 ? 4.884 7.245 7.382 1.00 90.19 101 ALA A CA 1
ATOM 744 C C . ALA A 1 101 ? 4.864 8.742 7.067 1.00 90.19 101 ALA A C 1
ATOM 746 O O . ALA A 1 101 ? 4.816 9.115 5.894 1.00 90.19 101 ALA A O 1
ATOM 747 N N . GLY A 1 102 ? 4.873 9.580 8.106 1.00 82.44 102 GLY A N 1
ATOM 748 C CA . GLY A 1 102 ? 4.700 11.022 7.967 1.00 82.44 102 GLY A CA 1
ATOM 749 C C . GLY A 1 102 ? 5.860 11.761 7.302 1.00 82.44 102 GLY A C 1
ATOM 750 O O . GLY A 1 102 ? 6.763 11.170 6.710 1.00 82.44 102 GLY A O 1
ATOM 751 N N . TRP A 1 103 ? 5.780 13.088 7.386 1.00 84.56 103 TRP A N 1
ATOM 752 C CA . TRP A 1 103 ? 6.504 14.056 6.563 1.00 84.56 103 TRP A CA 1
ATOM 753 C C . TRP A 1 103 ? 8.033 13.945 6.620 1.00 84.56 103 TRP A C 1
ATOM 755 O O . TRP A 1 103 ? 8.678 14.058 5.581 1.00 84.56 103 TRP A O 1
ATOM 765 N N . TRP A 1 104 ? 8.614 13.699 7.795 1.00 87.69 104 TRP A N 1
ATOM 766 C CA . TRP A 1 104 ? 10.068 13.676 8.003 1.00 87.69 104 TRP A CA 1
ATOM 767 C C . TRP A 1 104 ? 10.578 12.297 8.423 1.00 87.69 104 TRP A C 1
ATOM 769 O O . TRP A 1 104 ? 10.153 11.760 9.441 1.00 87.69 104 TRP A O 1
ATOM 779 N N . GLY A 1 105 ? 11.538 11.734 7.686 1.00 82.38 105 GLY A N 1
ATOM 780 C CA . GLY A 1 105 ? 12.392 10.610 8.100 1.00 82.38 105 GLY A CA 1
ATOM 781 C C . GLY A 1 105 ? 11.676 9.286 8.400 1.00 82.38 105 GLY A C 1
ATOM 782 O O . GLY A 1 105 ? 12.257 8.389 9.016 1.00 82.38 105 GLY A O 1
ATOM 783 N N . GLY A 1 106 ? 10.410 9.152 8.004 1.00 88.62 106 GLY A N 1
ATOM 784 C CA . GLY A 1 106 ? 9.568 8.017 8.364 1.00 88.62 106 GLY A CA 1
ATOM 785 C C . GLY A 1 106 ? 9.894 6.719 7.614 1.00 88.62 106 GLY A C 1
ATOM 786 O O . GLY A 1 106 ? 10.452 6.728 6.513 1.00 88.62 106 GLY A O 1
ATOM 787 N N . LYS A 1 107 ? 9.507 5.575 8.193 1.00 92.81 107 LYS A N 1
ATOM 788 C CA . LYS A 1 107 ? 9.589 4.257 7.533 1.00 92.81 107 LYS A CA 1
ATOM 789 C C . LYS A 1 107 ? 8.201 3.653 7.354 1.00 92.81 107 LYS A C 1
ATOM 791 O O . LYS A 1 107 ? 7.516 3.411 8.344 1.00 92.81 107 LYS A O 1
ATOM 796 N N . ALA A 1 108 ? 7.813 3.370 6.118 1.00 93.56 108 ALA A N 1
ATOM 797 C CA . ALA A 1 108 ? 6.577 2.676 5.786 1.00 93.56 108 ALA A CA 1
ATOM 798 C C . ALA A 1 108 ? 6.884 1.296 5.206 1.00 93.56 108 ALA A C 1
ATOM 800 O O . ALA A 1 108 ? 7.668 1.180 4.265 1.00 93.56 108 ALA A O 1
ATOM 801 N N . VAL A 1 109 ? 6.256 0.261 5.753 1.00 93.06 109 VAL A N 1
ATOM 802 C CA . VAL A 1 109 ? 6.395 -1.119 5.282 1.00 93.06 109 VAL A CA 1
ATOM 803 C C . VAL A 1 109 ? 5.013 -1.718 5.079 1.00 93.06 109 VAL A C 1
ATOM 805 O O . VAL A 1 109 ? 4.215 -1.761 6.012 1.00 93.06 109 VAL A O 1
ATOM 808 N N . ALA A 1 110 ? 4.720 -2.182 3.872 1.00 90.38 110 ALA A N 1
ATOM 809 C CA . ALA A 1 110 ? 3.522 -2.962 3.593 1.00 90.38 110 ALA A CA 1
ATOM 810 C C . ALA A 1 110 ? 3.902 -4.434 3.406 1.00 90.38 110 ALA A C 1
ATOM 812 O O . ALA A 1 110 ? 4.963 -4.719 2.849 1.00 90.38 110 ALA A O 1
ATOM 813 N N . GLY A 1 111 ? 3.059 -5.345 3.896 1.00 82.69 111 GLY A N 1
ATOM 814 C CA . GLY A 1 111 ? 3.358 -6.774 3.937 1.00 82.69 111 GLY A CA 1
ATOM 815 C C . GLY A 1 111 ? 3.387 -7.480 2.582 1.00 82.69 111 GLY A C 1
ATOM 816 O O . GLY A 1 111 ? 3.449 -6.861 1.520 1.00 82.69 111 GLY A O 1
ATOM 817 N N . TRP A 1 112 ? 3.384 -8.810 2.663 1.00 84.00 112 TRP A N 1
ATOM 818 C CA . TRP A 1 112 ? 3.766 -9.759 1.617 1.00 84.00 112 TRP A CA 1
ATOM 819 C C . TRP A 1 112 ? 3.010 -9.616 0.288 1.00 84.00 112 TRP A C 1
ATOM 821 O O . TRP A 1 112 ? 3.635 -9.717 -0.765 1.00 84.00 112 TRP A O 1
ATOM 831 N N . TRP A 1 113 ? 1.699 -9.363 0.314 1.00 87.69 113 TRP A N 1
ATOM 832 C CA . TRP A 1 113 ? 0.842 -9.352 -0.880 1.00 87.69 113 TRP A CA 1
ATOM 833 C C . TRP A 1 113 ? 0.133 -8.018 -1.102 1.00 87.69 113 TRP A C 1
ATOM 835 O O . TRP A 1 113 ? -0.594 -7.542 -0.232 1.00 87.69 113 TRP A O 1
ATOM 845 N N . GLY A 1 114 ? 0.286 -7.433 -2.292 1.00 83.50 114 GLY A N 1
ATOM 846 C CA . GLY A 1 114 ? -0.521 -6.318 -2.806 1.00 83.50 114 GLY A CA 1
ATOM 847 C C . GLY A 1 114 ? -0.467 -5.026 -1.982 1.00 83.50 114 GLY A C 1
ATOM 848 O O . GLY A 1 114 ? -1.328 -4.155 -2.125 1.00 83.50 114 GLY A O 1
ATOM 849 N N . GLY A 1 115 ? 0.510 -4.904 -1.084 1.00 89.06 115 GLY A N 1
ATOM 850 C CA . GLY A 1 115 ? 0.595 -3.810 -0.128 1.00 89.06 115 GLY A CA 1
ATOM 851 C C . GLY A 1 115 ? 1.006 -2.473 -0.751 1.00 89.06 115 GLY A C 1
ATOM 852 O O . GLY A 1 115 ? 1.706 -2.422 -1.765 1.00 89.06 115 GLY A O 1
ATOM 853 N N . LYS A 1 116 ? 0.606 -1.361 -0.123 1.00 92.75 116 LYS A N 1
ATOM 854 C CA . LYS A 1 116 ? 1.068 -0.010 -0.487 1.00 92.75 116 LYS A CA 1
ATOM 855 C C . LYS A 1 116 ? 1.837 0.620 0.666 1.00 92.75 116 LYS A C 1
ATOM 857 O O . LYS A 1 116 ? 1.261 0.835 1.730 1.00 92.75 116 LYS A O 1
ATOM 862 N N . ALA A 1 117 ? 3.102 0.949 0.446 1.00 93.69 117 ALA A N 1
ATOM 863 C CA . ALA A 1 117 ? 3.938 1.671 1.393 1.00 93.69 117 ALA A CA 1
ATOM 864 C C . ALA A 1 117 ? 4.247 3.071 0.865 1.00 93.69 117 ALA A C 1
ATOM 866 O O . ALA A 1 117 ? 4.711 3.221 -0.265 1.00 93.69 117 ALA A O 1
ATOM 867 N N . VAL A 1 118 ? 4.004 4.089 1.685 1.00 93.00 118 VAL A N 1
ATOM 868 C CA . VAL A 1 118 ? 4.288 5.488 1.354 1.00 93.00 118 VAL A CA 1
ATOM 869 C C . VAL A 1 118 ? 5.081 6.119 2.487 1.00 93.00 118 VAL A C 1
ATOM 871 O O . VAL A 1 118 ? 4.625 6.133 3.627 1.00 93.00 118 VAL A O 1
ATOM 874 N N . ALA A 1 119 ? 6.260 6.645 2.187 1.00 90.38 119 ALA A N 1
ATOM 875 C CA . ALA A 1 119 ? 7.025 7.458 3.121 1.00 90.38 119 ALA A CA 1
ATOM 876 C C . ALA A 1 119 ? 6.925 8.933 2.718 1.00 90.38 119 ALA A C 1
ATOM 878 O O . ALA A 1 119 ? 6.885 9.235 1.525 1.00 90.38 119 ALA A O 1
ATOM 879 N N . GLY A 1 120 ? 6.856 9.826 3.707 1.00 83.00 120 GLY A N 1
ATOM 880 C CA . GLY A 1 120 ? 6.616 11.249 3.485 1.00 83.00 120 GLY A CA 1
ATOM 881 C C . GLY A 1 120 ? 7.760 12.011 2.818 1.00 83.00 120 GLY A C 1
ATOM 882 O O . GLY A 1 120 ? 8.697 11.437 2.263 1.00 83.00 120 GLY A O 1
ATOM 883 N N . TRP A 1 121 ? 7.630 13.336 2.857 1.00 84.75 121 TRP A N 1
ATOM 884 C CA . TRP A 1 121 ? 8.333 14.304 2.017 1.00 84.75 121 TRP A CA 1
ATOM 885 C C . TRP A 1 121 ? 9.864 14.266 2.109 1.00 84.75 121 TRP A C 1
ATOM 887 O O . TRP A 1 121 ? 10.523 14.361 1.078 1.00 84.75 121 TRP A O 1
ATOM 897 N N . TRP A 1 122 ? 10.434 14.106 3.304 1.00 87.94 122 TRP A N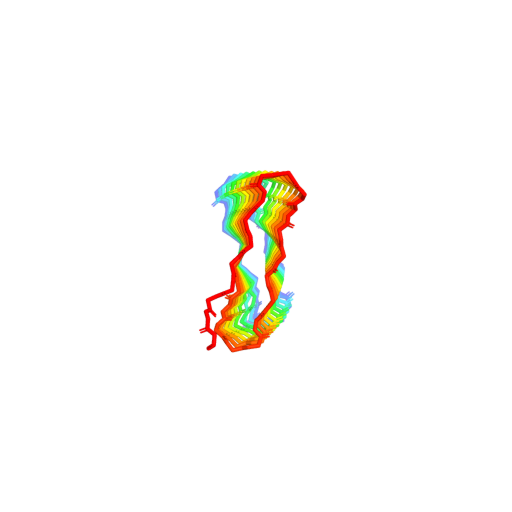 1
ATOM 898 C CA . TRP A 1 122 ? 11.881 14.176 3.546 1.00 87.94 122 TRP A CA 1
ATOM 899 C C . TRP A 1 122 ? 12.456 12.838 4.018 1.00 87.94 122 TRP A C 1
ATOM 901 O O . TRP A 1 122 ? 12.045 12.315 5.050 1.00 87.94 122 TRP A O 1
ATOM 911 N N . GLY A 1 123 ? 13.453 12.299 3.312 1.00 83.50 123 GLY A N 1
ATOM 912 C CA . GLY A 1 123 ? 14.346 11.223 3.771 1.00 83.50 123 GLY A CA 1
ATOM 913 C C . GLY A 1 123 ? 13.674 9.888 4.119 1.00 83.50 123 GLY A C 1
ATOM 914 O O . GLY A 1 123 ? 14.267 9.051 4.804 1.00 83.50 123 GLY A O 1
ATOM 915 N N . GLY A 1 124 ? 12.428 9.684 3.693 1.00 89.25 124 GLY A N 1
ATOM 916 C CA . GLY A 1 124 ? 11.625 8.529 4.073 1.00 89.25 124 GLY A CA 1
ATOM 917 C C . GLY A 1 124 ? 12.040 7.223 3.385 1.00 89.25 124 GLY A C 1
ATOM 918 O O . GLY A 1 124 ? 12.605 7.223 2.289 1.00 89.25 124 GLY A O 1
ATOM 919 N N . LYS A 1 125 ? 11.727 6.080 4.008 1.00 93.06 125 LYS A N 1
ATOM 920 C CA . LYS A 1 125 ? 11.901 4.745 3.405 1.00 93.06 125 LYS A CA 1
ATOM 921 C C . LYS A 1 125 ? 10.557 4.046 3.246 1.00 93.06 125 LYS A C 1
ATOM 923 O O . LYS A 1 125 ? 9.883 3.805 4.245 1.00 93.06 125 LYS A O 1
ATOM 928 N N . ALA A 1 126 ? 10.196 3.688 2.022 1.00 93.75 126 ALA A N 1
ATOM 929 C CA . ALA A 1 126 ? 9.005 2.912 1.710 1.00 93.75 126 ALA A CA 1
ATOM 930 C C . ALA A 1 126 ? 9.393 1.536 1.171 1.00 93.75 126 ALA A C 1
ATOM 932 O O . ALA A 1 126 ? 10.190 1.437 0.239 1.00 93.75 126 ALA A O 1
ATOM 933 N N . VAL A 1 127 ? 8.819 0.483 1.746 1.00 92.94 127 VAL A N 1
ATOM 934 C CA . VAL A 1 127 ? 9.045 -0.901 1.320 1.00 92.94 127 VAL A CA 1
ATOM 935 C C . VAL A 1 127 ? 7.705 -1.593 1.131 1.00 92.94 127 VAL A C 1
ATOM 937 O O . VAL A 1 127 ? 6.906 -1.654 2.063 1.00 92.94 127 VAL A O 1
ATOM 940 N N . ALA A 1 128 ? 7.454 -2.117 -0.060 1.00 90.19 128 ALA A N 1
ATOM 941 C CA . ALA A 1 128 ? 6.308 -2.976 -0.323 1.00 90.19 128 ALA A CA 1
ATOM 942 C C . ALA A 1 128 ? 6.776 -4.429 -0.456 1.00 90.19 128 ALA A C 1
ATOM 944 O O . ALA A 1 128 ? 7.861 -4.671 -0.984 1.00 90.19 128 ALA A O 1
ATOM 945 N N . GLY A 1 129 ? 5.976 -5.373 0.045 1.00 83.25 129 GLY A N 1
ATOM 946 C CA . GLY A 1 129 ? 6.348 -6.784 0.109 1.00 83.25 129 GLY A CA 1
ATOM 947 C C . GLY A 1 129 ? 6.415 -7.504 -1.238 1.00 83.25 129 GLY A C 1
ATOM 948 O O . GLY A 1 129 ? 6.421 -6.894 -2.307 1.00 83.25 129 GLY A O 1
ATOM 949 N N . TRP A 1 130 ? 6.501 -8.830 -1.144 1.00 83.88 130 TRP A N 1
ATOM 950 C CA . TRP A 1 130 ? 6.951 -9.747 -2.191 1.00 83.88 130 TRP A CA 1
ATOM 951 C C . TRP A 1 130 ? 6.144 -9.708 -3.494 1.00 83.88 130 TRP A C 1
ATOM 953 O O . TRP A 1 130 ? 6.742 -9.744 -4.566 1.00 83.88 130 TRP A O 1
ATOM 963 N N . TRP A 1 131 ? 4.815 -9.617 -3.421 1.00 87.38 131 TRP A N 1
ATOM 964 C CA . TRP A 1 131 ? 3.917 -9.708 -4.579 1.00 87.38 131 TRP A CA 1
ATOM 965 C C . TRP A 1 131 ? 3.165 -8.401 -4.836 1.00 87.38 131 TRP A C 1
ATOM 967 O O . TRP A 1 131 ? 2.410 -7.938 -3.983 1.00 87.38 131 TRP A O 1
ATOM 977 N N . GLY A 1 132 ? 3.314 -7.821 -6.029 1.00 83.81 132 GLY A N 1
ATOM 978 C CA . GLY A 1 132 ? 2.458 -6.759 -6.580 1.00 83.81 132 GLY A CA 1
ATOM 979 C C . GLY A 1 132 ? 2.410 -5.454 -5.777 1.00 83.81 132 GLY A C 1
ATOM 980 O O . GLY A 1 132 ? 1.491 -4.647 -5.944 1.00 83.81 132 GLY A O 1
ATOM 981 N N . GLY A 1 133 ? 3.363 -5.247 -4.868 1.00 89.50 133 GLY A N 1
ATOM 982 C CA . GLY A 1 133 ? 3.372 -4.114 -3.955 1.00 89.50 133 GLY A CA 1
ATOM 983 C C . GLY A 1 133 ? 3.728 -2.783 -4.627 1.00 89.50 133 GLY A C 1
ATOM 984 O O . GLY A 1 133 ? 4.433 -2.739 -5.636 1.00 89.50 133 GLY A O 1
ATOM 985 N N . LYS A 1 134 ? 3.271 -1.667 -4.047 1.00 92.69 134 LY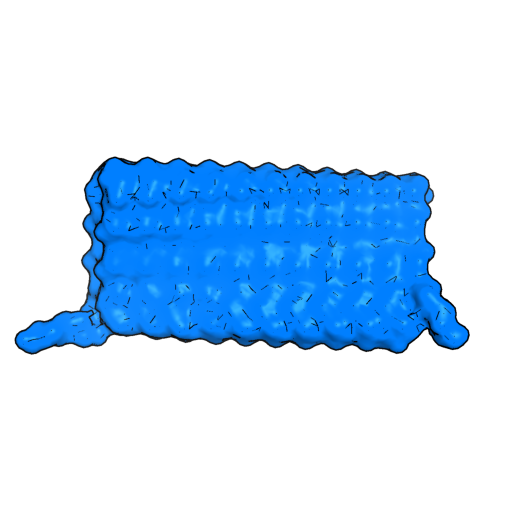S A N 1
ATOM 986 C CA . LYS A 1 134 ? 3.677 -0.311 -4.460 1.00 92.69 134 LYS A CA 1
ATOM 987 C C . LYS A 1 134 ? 4.412 0.397 -3.329 1.00 92.69 134 LYS A C 1
ATOM 989 O O . LYS A 1 134 ? 3.829 0.602 -2.266 1.00 92.69 134 LYS A O 1
ATOM 994 N N . ALA A 1 135 ? 5.651 0.802 -3.571 1.00 93.06 135 ALA A N 1
ATOM 995 C CA . ALA A 1 135 ? 6.450 1.600 -2.653 1.00 93.06 135 ALA A CA 1
ATOM 996 C C . ALA A 1 135 ? 6.678 2.997 -3.229 1.00 93.06 135 ALA A C 1
ATOM 998 O O . ALA A 1 135 ? 7.129 3.136 -4.365 1.00 93.06 135 ALA A O 1
ATOM 999 N N . VAL A 1 136 ? 6.383 4.025 -2.440 1.00 92.38 136 VAL A N 1
ATOM 1000 C CA . VAL A 1 136 ? 6.583 5.425 -2.821 1.00 92.38 136 VAL A CA 1
ATOM 1001 C C . VAL A 1 136 ? 7.337 6.142 -1.715 1.00 92.38 136 VAL A C 1
ATOM 1003 O O . VAL A 1 136 ? 6.883 6.171 -0.574 1.00 92.38 136 VAL A O 1
ATOM 1006 N N . ALA A 1 137 ? 8.479 6.729 -2.044 1.00 90.06 137 ALA A N 1
ATOM 1007 C CA . ALA A 1 137 ? 9.197 7.624 -1.149 1.00 90.06 137 ALA A CA 1
ATOM 1008 C C . ALA A 1 137 ? 9.007 9.073 -1.608 1.00 90.06 137 ALA A C 1
ATOM 1010 O O . ALA A 1 137 ? 8.941 9.328 -2.810 1.00 90.06 137 ALA A O 1
ATOM 1011 N N . GLY A 1 138 ? 8.888 10.000 -0.656 1.00 83.38 138 GLY A N 1
ATOM 1012 C CA . GLY A 1 138 ? 8.564 11.394 -0.940 1.00 83.38 138 GLY A CA 1
ATOM 1013 C C . GLY A 1 138 ? 9.680 12.204 -1.600 1.00 83.38 138 GLY A C 1
ATOM 1014 O O . GLY A 1 138 ? 10.673 11.671 -2.092 1.00 83.38 138 GLY A O 1
ATOM 1015 N N . TRP A 1 139 ? 9.452 13.516 -1.621 1.00 84.06 139 TRP A N 1
ATOM 1016 C CA . TRP A 1 139 ? 10.102 14.515 -2.470 1.00 84.06 139 TRP A CA 1
ATOM 1017 C C . TRP A 1 139 ? 11.634 14.559 -2.401 1.00 84.06 139 TRP A C 1
ATOM 1019 O O . TRP A 1 139 ? 12.275 14.733 -3.435 1.00 84.06 139 TRP A O 1
ATOM 1029 N N . TRP A 1 140 ? 12.225 14.387 -1.218 1.00 87.06 140 TRP A N 1
ATOM 1030 C CA . TRP A 1 140 ? 13.658 14.581 -0.979 1.00 87.06 140 TRP A CA 1
ATOM 1031 C C . TRP A 1 140 ? 14.328 13.337 -0.392 1.00 87.06 140 TRP A C 1
ATOM 1033 O O . TRP A 1 140 ? 13.932 12.857 0.667 1.00 87.06 140 TRP A O 1
ATOM 1043 N N . GLY A 1 141 ? 15.372 12.824 -1.046 1.00 82.88 141 GLY A N 1
ATOM 1044 C CA . GLY A 1 141 ? 16.308 11.816 -0.524 1.00 82.88 141 GLY A CA 1
ATOM 1045 C C . GLY A 1 141 ? 15.693 10.466 -0.132 1.00 82.88 141 GLY A C 1
ATOM 1046 O O . GLY A 1 141 ? 16.312 9.689 0.601 1.00 82.88 141 GLY A O 1
ATOM 1047 N N . GLY A 1 142 ? 14.464 10.185 -0.564 1.00 88.75 142 GLY A N 1
ATOM 1048 C CA . GLY A 1 142 ? 13.715 9.004 -0.153 1.00 88.75 142 GLY A CA 1
ATOM 1049 C C . GLY A 1 142 ? 14.197 7.702 -0.805 1.00 88.75 142 GLY A C 1
ATOM 1050 O O . GLY A 1 142 ? 14.756 7.702 -1.902 1.00 88.75 142 GLY A O 1
ATOM 1051 N N . LYS A 1 143 ? 13.950 6.560 -0.150 1.00 92.00 143 LYS A N 1
ATOM 1052 C CA . LYS A 1 143 ? 14.201 5.221 -0.717 1.00 92.00 143 LYS A CA 1
ATOM 1053 C C . LYS A 1 143 ? 12.901 4.440 -0.862 1.00 92.00 143 LYS A C 1
ATOM 1055 O O . LYS A 1 143 ? 12.232 4.195 0.140 1.00 92.00 143 LYS A O 1
ATOM 1060 N N . ALA A 1 144 ? 12.573 4.017 -2.075 1.00 92.25 144 ALA A N 1
ATOM 1061 C CA . ALA A 1 144 ? 11.434 3.162 -2.375 1.00 92.25 144 ALA A CA 1
ATOM 1062 C C . ALA A 1 144 ? 11.911 1.796 -2.866 1.00 92.25 144 ALA A C 1
ATOM 1064 O O . ALA A 1 144 ? 12.717 1.716 -3.791 1.00 92.25 144 ALA A O 1
ATOM 1065 N N . VAL A 1 145 ? 11.401 0.728 -2.260 1.00 91.50 145 VAL A N 1
ATOM 1066 C CA . VAL A 1 145 ? 11.714 -0.652 -2.641 1.00 91.50 145 VAL A CA 1
ATOM 1067 C C . VAL A 1 145 ? 10.420 -1.430 -2.806 1.00 91.50 145 VAL A C 1
ATOM 1069 O O . VAL A 1 145 ? 9.623 -1.507 -1.873 1.00 91.50 145 VAL A O 1
ATOM 1072 N N . ALA A 1 146 ? 10.205 -2.006 -3.980 1.00 89.38 146 ALA A N 1
ATOM 1073 C CA . ALA A 1 146 ? 9.111 -2.934 -4.219 1.00 89.38 146 ALA A CA 1
ATOM 1074 C C . ALA A 1 146 ? 9.653 -4.364 -4.312 1.00 89.38 146 ALA A C 1
ATOM 1076 O O . ALA A 1 146 ? 10.767 -4.566 -4.794 1.00 89.38 146 ALA A O 1
ATOM 1077 N N . GLY A 1 147 ? 8.882 -5.333 -3.816 1.00 82.50 147 GLY A N 1
ATOM 1078 C CA . GLY A 1 147 ? 9.320 -6.720 -3.709 1.00 82.50 147 GLY A CA 1
ATOM 1079 C C . GLY A 1 147 ? 9.434 -7.472 -5.033 1.00 82.50 147 GLY A C 1
ATOM 1080 O O . GLY A 1 147 ? 9.361 -6.899 -6.119 1.00 82.50 147 GLY A O 1
ATOM 1081 N N . TRP A 1 148 ? 9.646 -8.779 -4.890 1.00 82.69 148 TRP A N 1
ATOM 1082 C CA . TRP A 1 148 ? 10.149 -9.710 -5.900 1.00 82.69 148 TRP A CA 1
ATOM 1083 C C . TRP A 1 148 ? 9.352 -9.763 -7.210 1.00 82.69 148 TRP A C 1
ATOM 1085 O O . TRP A 1 148 ? 9.956 -9.857 -8.275 1.00 82.69 148 TRP A O 1
ATOM 1095 N N . TRP A 1 149 ? 8.021 -9.689 -7.147 1.00 85.88 149 TRP A N 1
ATOM 1096 C CA . TRP A 1 149 ? 7.135 -9.933 -8.289 1.00 85.88 149 TRP A CA 1
ATOM 1097 C C . TRP A 1 149 ? 6.210 -8.744 -8.567 1.00 85.88 149 TRP A C 1
ATOM 1099 O O . TRP A 1 149 ? 5.437 -8.337 -7.701 1.00 85.88 149 TRP A O 1
ATOM 1109 N N . GLY A 1 150 ? 6.256 -8.183 -9.777 1.00 82.94 150 GLY A N 1
ATOM 1110 C CA . GLY A 1 150 ? 5.321 -7.176 -10.298 1.00 82.94 150 GLY A CA 1
ATOM 1111 C C . GLY A 1 150 ? 5.257 -5.855 -9.519 1.00 82.94 150 GLY A C 1
ATOM 1112 O O . GLY A 1 150 ? 4.288 -5.100 -9.644 1.00 82.94 150 GLY A O 1
ATOM 1113 N N . GLY A 1 151 ? 6.247 -5.582 -8.669 1.00 88.06 151 GLY A N 1
ATOM 1114 C CA . GLY A 1 151 ? 6.251 -4.433 -7.772 1.00 88.06 151 GLY A CA 1
ATOM 1115 C C . GLY A 1 151 ? 6.510 -3.098 -8.481 1.00 88.06 151 GLY A C 1
ATOM 1116 O O . GLY A 1 151 ? 7.209 -3.037 -9.491 1.00 88.06 151 GLY A O 1
ATOM 1117 N N . LYS A 1 152 ? 5.982 -1.994 -7.936 1.00 91.12 152 LYS A N 1
ATOM 1118 C CA . LYS A 1 152 ? 6.288 -0.630 -8.409 1.00 91.12 152 LYS A CA 1
ATOM 1119 C C . LYS A 1 152 ? 6.981 0.181 -7.322 1.00 91.12 152 LYS A C 1
ATOM 1121 O O . LYS A 1 152 ? 6.393 0.394 -6.263 1.00 91.12 152 LYS A O 1
ATOM 1126 N N . ALA A 1 153 ? 8.184 0.665 -7.597 1.00 91.62 153 ALA A N 1
ATOM 1127 C CA . ALA A 1 153 ? 8.943 1.538 -6.714 1.00 91.62 153 ALA A CA 1
ATOM 1128 C C . ALA A 1 153 ? 9.092 2.927 -7.335 1.00 91.62 153 ALA A C 1
ATOM 1130 O O . ALA A 1 153 ? 9.526 3.056 -8.478 1.00 91.62 153 ALA A O 1
ATOM 1131 N N . VAL A 1 154 ? 8.745 3.963 -6.577 1.00 90.69 154 VAL A N 1
ATOM 1132 C CA . VAL A 1 154 ? 8.871 5.358 -7.008 1.00 90.69 154 VAL A CA 1
ATOM 1133 C C . VAL A 1 154 ? 9.584 6.158 -5.933 1.00 90.69 154 VAL A C 1
ATOM 1135 O O . VAL A 1 154 ? 9.131 6.202 -4.790 1.00 90.69 154 VAL A O 1
ATOM 1138 N N . ALA A 1 155 ? 10.687 6.801 -6.290 1.00 88.81 155 ALA A N 1
ATOM 1139 C CA . ALA A 1 155 ? 11.369 7.754 -5.429 1.00 88.81 155 ALA A CA 1
ATOM 1140 C C . ALA A 1 155 ? 11.108 9.184 -5.915 1.00 88.81 155 ALA A C 1
ATOM 1142 O O . ALA A 1 155 ? 10.990 9.410 -7.119 1.00 88.81 155 ALA A O 1
ATOM 1143 N N . GLY A 1 156 ? 10.990 10.130 -4.980 1.00 81.94 156 GLY A N 1
ATOM 1144 C CA . GLY A 1 156 ? 10.626 11.511 -5.289 1.00 81.94 156 GLY A CA 1
ATOM 1145 C C . GLY A 1 156 ? 11.706 12.324 -6.000 1.00 81.94 156 GLY A C 1
ATOM 1146 O O . GLY A 1 156 ? 12.731 11.804 -6.438 1.00 81.94 156 GLY A O 1
ATOM 1147 N N . TRP A 1 157 ? 11.421 13.621 -6.123 1.00 82.25 157 TRP A N 1
ATOM 1148 C CA . TRP A 1 157 ? 12.045 14.568 -7.050 1.00 82.25 157 TRP A CA 1
ATOM 1149 C C . TRP A 1 157 ? 13.566 14.719 -6.919 1.00 82.25 157 TRP A C 1
ATOM 1151 O O . TRP A 1 157 ? 14.245 14.814 -7.938 1.00 82.25 157 TRP A O 1
ATOM 1161 N N . TRP A 1 158 ? 14.102 14.734 -5.697 1.00 85.06 158 TRP A N 1
ATOM 1162 C CA . TRP A 1 158 ? 15.517 15.004 -5.415 1.00 85.06 158 TRP A CA 1
ATOM 1163 C C . TRP A 1 158 ? 16.211 13.802 -4.769 1.00 85.06 158 TRP A C 1
ATOM 1165 O O . TRP A 1 158 ? 15.802 13.352 -3.702 1.00 85.06 158 TRP A O 1
ATOM 1175 N N . GLY A 1 159 ? 17.294 13.305 -5.369 1.00 81.94 159 GLY A N 1
ATOM 1176 C CA . GLY A 1 159 ? 18.255 12.361 -4.780 1.00 81.94 159 GLY A CA 1
ATOM 1177 C C . GLY A 1 159 ? 17.684 11.001 -4.358 1.00 81.94 159 GLY A C 1
ATOM 1178 O O . GLY A 1 159 ? 18.312 10.275 -3.583 1.00 81.94 159 GLY A O 1
ATOM 1179 N N . GLY A 1 160 ? 16.476 10.662 -4.809 1.00 87.00 160 GLY A N 1
ATOM 1180 C CA . GLY A 1 160 ? 15.765 9.460 -4.393 1.00 87.00 160 GLY A CA 1
ATOM 1181 C C . GLY A 1 160 ? 16.330 8.170 -4.998 1.00 87.00 160 GLY A C 1
ATOM 1182 O O . GLY A 1 160 ? 16.901 8.174 -6.087 1.00 87.00 160 GLY A O 1
ATOM 1183 N N . LYS A 1 161 ? 16.144 7.034 -4.314 1.00 89.88 161 LYS A N 1
ATOM 1184 C CA . LYS A 1 161 ? 16.487 5.699 -4.842 1.00 89.88 161 LYS A CA 1
ATOM 1185 C C . LYS A 1 161 ? 15.243 4.829 -4.973 1.00 89.88 161 LYS A C 1
ATOM 1187 O O . LYS A 1 161 ? 14.572 4.592 -3.970 1.00 89.88 161 LYS A O 1
ATOM 1192 N N . ALA A 1 162 ? 14.965 4.331 -6.170 1.00 90.62 162 ALA A N 1
ATOM 1193 C CA . ALA A 1 162 ? 13.874 3.409 -6.451 1.00 90.62 162 ALA A CA 1
ATOM 1194 C C . ALA A 1 162 ? 14.425 2.054 -6.898 1.00 90.62 162 ALA A C 1
ATOM 1196 O O . ALA A 1 162 ? 15.239 1.991 -7.816 1.00 90.62 162 ALA A O 1
ATOM 1197 N N . VAL A 1 163 ? 13.970 0.978 -6.264 1.00 88.94 163 VAL A N 1
ATOM 1198 C CA . VAL A 1 163 ? 14.357 -0.393 -6.614 1.00 88.94 163 VAL A CA 1
ATOM 1199 C C . VAL A 1 163 ? 13.108 -1.243 -6.769 1.00 88.94 163 VAL A C 1
ATOM 1201 O O . VAL A 1 163 ? 12.305 -1.337 -5.841 1.00 88.94 163 VAL A O 1
ATOM 1204 N N . ALA A 1 164 ? 12.940 -1.860 -7.930 1.00 87.31 164 ALA A N 1
ATOM 1205 C CA . ALA A 1 164 ? 11.900 -2.850 -8.167 1.00 87.31 164 ALA A CA 1
ATOM 1206 C C . ALA A 1 164 ? 12.508 -4.257 -8.206 1.00 87.31 164 ALA A C 1
ATOM 1208 O O . ALA A 1 164 ? 13.654 -4.417 -8.619 1.00 87.31 164 ALA A O 1
ATOM 1209 N N . GLY A 1 165 ? 11.747 -5.254 -7.749 1.00 80.25 165 GLY A N 1
ATOM 1210 C CA . GLY A 1 165 ? 12.219 -6.632 -7.647 1.00 80.25 165 GLY A CA 1
ATOM 1211 C C . GLY A 1 165 ? 12.407 -7.351 -8.982 1.00 80.25 165 GLY A C 1
ATOM 1212 O O . GLY A 1 165 ? 12.307 -6.767 -10.060 1.00 80.25 165 GLY A O 1
ATOM 1213 N N . TRP A 1 166 ? 12.695 -8.644 -8.858 1.00 78.50 166 TRP A N 1
ATOM 1214 C CA . TRP A 1 166 ? 13.247 -9.525 -9.887 1.00 78.50 166 TRP A CA 1
ATOM 1215 C C . TRP A 1 166 ? 12.389 -9.701 -11.142 1.00 78.50 166 TRP A C 1
ATOM 1217 O O . TRP A 1 166 ? 12.932 -9.762 -12.240 1.00 78.50 166 TRP A O 1
ATOM 1227 N N . TRP A 1 167 ? 11.068 -9.797 -10.986 1.00 82.25 167 TRP A N 1
ATOM 1228 C CA . TRP A 1 167 ? 10.134 -10.137 -12.064 1.00 82.25 167 TRP A CA 1
ATOM 1229 C C . TRP A 1 167 ? 9.152 -8.996 -12.324 1.00 82.25 167 TRP A C 1
ATOM 1231 O O . TRP A 1 167 ? 8.396 -8.615 -11.431 1.00 82.25 167 TRP A O 1
ATOM 1241 N N . GLY A 1 168 ? 9.120 -8.462 -13.545 1.00 81.00 168 GLY A N 1
ATOM 1242 C CA . GLY A 1 168 ? 8.1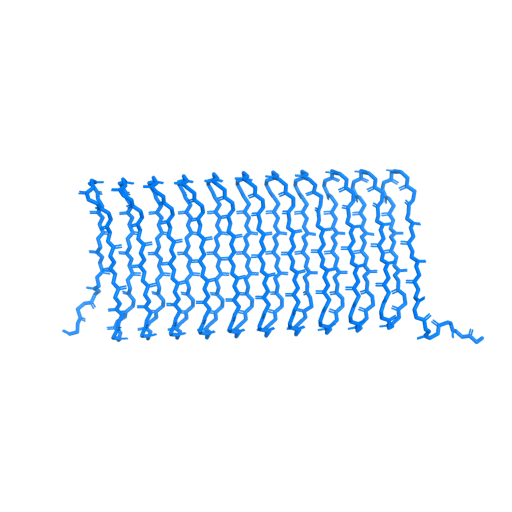11 -7.516 -14.042 1.00 81.00 168 GLY A CA 1
ATOM 1243 C C . GLY A 1 168 ? 8.011 -6.194 -13.271 1.00 81.00 168 GLY A C 1
ATOM 1244 O O . GLY A 1 168 ? 6.990 -5.501 -13.342 1.00 81.00 168 GLY A O 1
ATOM 1245 N N . GLY A 1 169 ? 9.030 -5.860 -12.478 1.00 86.50 169 GLY A N 1
ATOM 1246 C CA . GLY A 1 169 ? 9.035 -4.697 -11.601 1.00 86.50 169 GLY A CA 1
ATOM 1247 C C . GLY A 1 169 ? 9.230 -3.375 -12.351 1.00 86.50 169 GLY A C 1
ATOM 1248 O O . GLY A 1 169 ? 9.913 -3.317 -13.370 1.00 86.50 169 GLY A O 1
ATOM 1249 N N . LYS A 1 170 ? 8.662 -2.277 -11.839 1.00 89.00 170 LYS A N 1
ATOM 1250 C CA . LYS A 1 170 ? 8.892 -0.922 -12.378 1.00 89.00 170 LYS A CA 1
ATOM 1251 C C . LYS A 1 170 ? 9.520 -0.014 -11.330 1.00 89.00 170 LYS A C 1
ATOM 1253 O O . LYS A 1 170 ? 8.911 0.206 -10.283 1.00 89.00 170 LYS A O 1
ATOM 1258 N N . ALA A 1 171 ? 10.690 0.538 -11.624 1.00 89.81 171 ALA A N 1
ATOM 1259 C CA . ALA A 1 171 ? 11.388 1.495 -10.776 1.00 89.81 171 ALA A CA 1
ATOM 1260 C C . ALA A 1 171 ? 11.467 2.862 -11.458 1.00 89.81 171 ALA A C 1
ATOM 1262 O O . ALA A 1 171 ? 11.900 2.967 -12.603 1.00 89.81 171 ALA A O 1
ATOM 1263 N N . VAL A 1 172 ? 11.072 3.912 -10.743 1.00 88.19 172 VAL A N 1
ATOM 1264 C CA . VAL A 1 172 ? 11.152 5.296 -11.222 1.00 88.19 172 VAL A CA 1
ATOM 1265 C C . VAL A 1 172 ? 11.829 6.153 -10.167 1.00 88.19 172 VAL A C 1
ATOM 1267 O O . VAL A 1 172 ? 11.378 6.198 -9.022 1.00 88.19 172 VAL A O 1
ATOM 1270 N N . ALA A 1 173 ? 12.897 6.843 -10.544 1.00 86.69 173 ALA A N 1
ATOM 1271 C CA . ALA A 1 173 ? 13.533 7.853 -9.711 1.00 86.69 173 ALA A CA 1
ATOM 1272 C C . ALA A 1 173 ? 13.220 9.259 -10.235 1.00 86.69 173 ALA A C 1
ATOM 1274 O O . ALA A 1 173 ? 13.041 9.444 -11.438 1.00 86.69 173 ALA A O 1
ATOM 1275 N N . GLY A 1 174 ? 13.133 10.234 -9.326 1.00 78.94 174 GLY A N 1
ATOM 1276 C CA . GLY A 1 174 ? 12.772 11.608 -9.665 1.00 78.94 174 GLY A CA 1
ATOM 1277 C C . GLY A 1 174 ? 13.838 12.385 -10.435 1.00 78.94 174 GLY A C 1
ATOM 1278 O O . GLY A 1 174 ? 14.889 11.863 -10.805 1.00 78.94 174 GLY A O 1
ATOM 1279 N N . TRP A 1 175 ? 13.514 13.656 -10.678 1.00 78.19 175 TRP A N 1
ATOM 1280 C CA . TRP A 1 175 ? 14.143 14.548 -11.652 1.00 78.19 175 TRP A CA 1
ATOM 1281 C C . TRP A 1 175 ? 15.639 14.808 -11.448 1.00 78.19 175 TRP A C 1
ATOM 1283 O O . TRP A 1 175 ? 16.382 14.862 -12.427 1.00 78.19 175 TRP A O 1
ATOM 1293 N N . TRP A 1 176 ? 16.072 14.982 -10.198 1.00 81.62 176 TRP A N 1
ATOM 1294 C 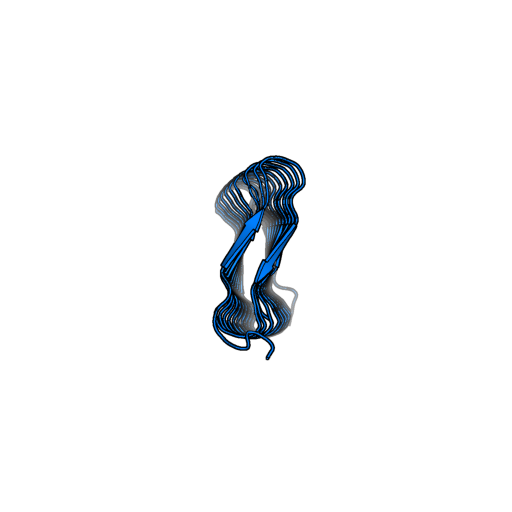CA . TRP A 1 176 ? 17.429 15.402 -9.838 1.00 81.62 176 TRP A CA 1
ATOM 1295 C C . TRP A 1 176 ? 18.166 14.299 -9.079 1.00 81.62 176 TRP A C 1
ATOM 1297 O O . TRP A 1 176 ? 17.743 13.911 -7.994 1.00 81.62 176 TRP A O 1
ATOM 1307 N N . GLY A 1 177 ? 19.284 13.802 -9.612 1.00 80.44 177 GLY A N 1
ATOM 1308 C CA . GLY A 1 177 ? 20.227 12.904 -8.928 1.00 80.44 177 GLY A CA 1
ATOM 1309 C C . GLY A 1 177 ? 19.656 11.548 -8.490 1.00 80.44 177 GLY A C 1
ATOM 1310 O O . GLY A 1 177 ? 20.239 10.871 -7.638 1.00 80.44 177 GLY A O 1
ATOM 1311 N N . GLY A 1 178 ? 18.491 11.164 -9.015 1.00 86.25 178 GLY A N 1
ATOM 1312 C CA . GLY A 1 178 ? 17.784 9.949 -8.631 1.00 86.25 178 GLY A CA 1
ATOM 1313 C C . GLY A 1 178 ? 18.415 8.677 -9.205 1.00 86.25 178 GLY A C 1
ATOM 1314 O O . GLY A 1 178 ? 18.964 8.680 -10.304 1.00 86.25 178 GLY A O 1
ATOM 1315 N N . LYS A 1 179 ? 18.317 7.554 -8.484 1.00 88.06 179 LYS A N 1
ATOM 1316 C CA . LYS A 1 179 ? 18.765 6.237 -8.973 1.00 88.06 179 LYS A CA 1
ATOM 1317 C C . LYS A 1 179 ? 17.601 5.261 -9.055 1.00 88.06 179 LYS A C 1
ATOM 1319 O O . LYS A 1 179 ? 16.957 5.011 -8.037 1.00 88.06 179 LYS A O 1
ATOM 1324 N N . ALA A 1 180 ? 17.357 4.698 -10.230 1.00 88.19 180 ALA A N 1
ATOM 1325 C CA . ALA A 1 180 ? 16.350 3.669 -10.452 1.00 88.19 180 ALA A CA 1
ATOM 1326 C C . ALA A 1 180 ? 17.010 2.355 -10.863 1.00 88.19 180 ALA A C 1
ATOM 1328 O O . ALA A 1 180 ? 17.886 2.349 -11.724 1.00 88.19 180 ALA A O 1
ATOM 1329 N N . MET A 1 181 ? 16.568 1.251 -10.269 1.00 86.25 181 MET A N 1
ATOM 1330 C CA . MET A 1 181 ? 17.022 -0.089 -10.626 1.00 86.25 181 MET A CA 1
ATOM 1331 C C . MET A 1 181 ? 15.833 -1.036 -10.728 1.00 86.25 181 MET A C 1
ATOM 1333 O O . MET A 1 181 ? 14.993 -1.071 -9.825 1.00 86.25 181 MET A O 1
ATOM 1337 N N . ALA A 1 182 ? 15.752 -1.786 -11.819 1.00 84.00 182 ALA A N 1
ATOM 1338 C CA . ALA A 1 182 ? 14.756 -2.835 -11.998 1.00 84.00 182 ALA A CA 1
ATOM 1339 C C . ALA A 1 182 ? 15.436 -4.204 -12.062 1.00 84.00 182 ALA A C 1
ATOM 1341 O O . ALA A 1 182 ? 16.590 -4.300 -12.474 1.00 84.00 182 ALA A O 1
ATOM 1342 N N . GLY A 1 183 ? 14.721 -5.235 -11.610 1.00 73.06 183 GLY A N 1
ATOM 1343 C CA . GLY A 1 183 ? 15.203 -6.607 -11.637 1.00 73.06 183 GLY A CA 1
ATOM 1344 C C . GLY A 1 183 ? 15.228 -7.224 -13.033 1.00 73.06 183 GLY A C 1
ATOM 1345 O O . GLY A 1 183 ? 14.800 -6.627 -14.019 1.00 73.06 183 GLY A O 1
ATOM 1346 N N . TRP A 1 184 ? 15.732 -8.451 -13.061 1.00 70.62 184 TRP A N 1
ATOM 1347 C CA . TRP A 1 184 ? 16.271 -9.122 -14.239 1.00 70.62 184 TRP A CA 1
ATOM 1348 C C . TRP A 1 184 ? 15.243 -9.418 -15.338 1.00 70.62 184 TRP A C 1
ATOM 1350 O O . TRP A 1 184 ? 15.506 -9.196 -16.514 1.00 70.62 184 TRP A O 1
ATOM 1360 N N . TRP A 1 185 ? 14.052 -9.898 -14.971 1.00 75.25 185 TRP A N 1
ATOM 1361 C CA . TRP A 1 185 ? 13.078 -10.415 -15.935 1.00 75.25 185 TRP A CA 1
ATOM 1362 C C . TRP A 1 185 ? 11.943 -9.424 -16.177 1.00 75.25 185 TRP A C 1
ATOM 1364 O O . TRP A 1 185 ? 11.063 -9.254 -15.334 1.00 75.25 185 TRP A O 1
ATOM 1374 N N . GLY A 1 186 ? 11.942 -8.765 -17.340 1.00 75.25 186 GLY A N 1
ATOM 1375 C CA . GLY A 1 186 ? 10.863 -7.859 -17.763 1.00 75.25 186 GLY A CA 1
ATOM 1376 C C . GLY A 1 186 ? 10.731 -6.581 -16.921 1.00 75.25 186 GLY A C 1
ATOM 1377 O O . GLY A 1 186 ? 9.682 -5.926 -16.940 1.00 75.25 186 GLY A O 1
ATOM 1378 N N . GLY A 1 187 ? 11.768 -6.241 -16.151 1.00 82.44 187 GLY A N 1
ATOM 1379 C CA . GLY A 1 187 ? 11.825 -5.034 -15.339 1.00 82.44 187 GLY A CA 1
ATOM 1380 C C . GLY A 1 187 ? 11.986 -3.761 -16.177 1.00 82.44 187 GLY A C 1
ATOM 1381 O O . GLY A 1 187 ? 12.563 -3.777 -17.260 1.00 82.44 187 GLY A O 1
ATOM 1382 N N . LYS A 1 188 ? 11.476 -2.628 -15.680 1.00 85.94 188 LYS A N 1
ATOM 1383 C CA . LYS A 1 188 ? 11.688 -1.304 -16.295 1.00 85.94 188 LYS A CA 1
ATOM 1384 C C . LYS A 1 188 ? 12.200 -0.304 -15.269 1.00 85.94 188 LYS A C 1
ATOM 1386 O O . LYS A 1 188 ? 11.529 -0.071 -14.262 1.00 85.94 188 LYS A O 1
ATOM 1391 N N . ALA A 1 189 ? 13.347 0.311 -15.544 1.00 87.38 189 ALA A N 1
ATOM 1392 C CA . ALA A 1 189 ? 13.919 1.384 -14.739 1.00 87.38 189 ALA A CA 1
ATOM 1393 C C . ALA A 1 189 ? 13.909 2.705 -15.516 1.00 87.38 189 ALA A C 1
ATOM 1395 O O . ALA A 1 189 ? 14.236 2.735 -16.698 1.00 87.38 189 ALA A O 1
ATOM 1396 N N . MET A 1 190 ? 13.547 3.797 -14.847 1.00 85.00 190 MET A N 1
ATOM 1397 C CA . MET A 1 190 ? 13.577 5.145 -15.411 1.00 85.00 190 MET A CA 1
ATOM 1398 C C . MET A 1 190 ? 14.145 6.121 -14.382 1.00 85.00 190 MET A C 1
ATOM 1400 O O . MET A 1 190 ? 13.740 6.103 -13.218 1.00 85.00 190 MET A O 1
ATOM 1404 N N . ALA A 1 191 ? 15.077 6.969 -14.805 1.00 83.69 191 ALA A N 1
ATOM 1405 C CA . ALA A 1 191 ? 15.667 8.012 -13.975 1.00 83.69 191 ALA A CA 1
ATOM 1406 C C . ALA A 1 191 ? 15.378 9.397 -14.562 1.00 83.69 191 ALA A C 1
ATOM 1408 O O . ALA A 1 191 ? 15.118 9.525 -15.757 1.00 83.69 191 ALA A O 1
ATOM 1409 N N . GLY A 1 192 ? 15.394 10.413 -13.698 1.00 74.69 192 GLY A N 1
ATOM 1410 C CA . GLY A 1 192 ? 15.158 11.799 -14.078 1.00 74.69 192 GLY A CA 1
ATOM 1411 C C . GLY A 1 192 ? 16.292 12.437 -14.877 1.00 74.69 192 GLY A C 1
ATOM 1412 O O . GLY A 1 192 ? 17.394 11.903 -14.987 1.00 74.69 192 GLY A O 1
ATOM 1413 N N . TRP A 1 193 ? 15.982 13.612 -15.417 1.00 69.62 193 TRP A N 1
ATOM 1414 C CA . TRP A 1 193 ? 16.752 14.301 -16.451 1.00 69.62 193 TRP A CA 1
ATOM 1415 C C . TRP A 1 193 ? 18.153 14.740 -16.002 1.00 69.62 193 TRP A C 1
ATOM 1417 O O . TRP 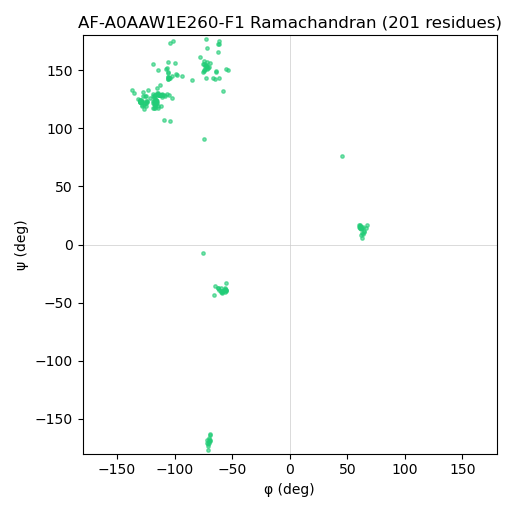A 1 193 ? 19.091 14.699 -16.793 1.00 69.62 193 TRP A O 1
ATOM 1427 N N . TRP A 1 194 ? 18.320 15.149 -14.740 1.00 71.88 194 TRP A N 1
ATOM 1428 C CA . TRP A 1 194 ? 19.563 15.763 -14.263 1.00 71.88 194 TRP A CA 1
ATOM 1429 C C . TRP A 1 194 ? 20.329 14.837 -13.320 1.00 71.88 194 TRP A C 1
ATOM 1431 O O . TRP A 1 194 ? 19.926 14.626 -12.178 1.00 71.88 194 TRP A O 1
ATOM 1441 N N . GLY A 1 195 ? 21.445 14.268 -13.790 1.00 75.00 195 GLY A N 1
ATOM 1442 C CA . GLY A 1 195 ? 22.337 13.422 -12.980 1.00 75.00 195 GLY A CA 1
ATOM 1443 C C . GLY A 1 195 ? 21.727 12.093 -12.510 1.00 75.00 195 GLY A C 1
ATOM 1444 O O . GLY A 1 195 ? 22.258 11.460 -11.592 1.00 75.00 195 GLY A O 1
ATOM 1445 N N . GLY A 1 196 ? 20.600 11.682 -13.097 1.00 78.81 196 GLY A N 1
ATOM 1446 C CA . GLY A 1 196 ? 19.927 10.429 -12.780 1.00 78.81 196 GLY A CA 1
ATOM 1447 C C . GLY A 1 196 ? 20.653 9.205 -13.344 1.00 78.81 196 GLY A C 1
ATOM 1448 O O . GLY A 1 196 ? 21.308 9.278 -14.381 1.00 78.81 196 GLY A O 1
ATOM 1449 N N . LYS A 1 197 ? 20.533 8.056 -12.669 1.00 82.19 197 LYS A N 1
ATOM 1450 C CA . LYS A 1 197 ? 21.029 6.761 -13.173 1.00 82.19 197 LYS A CA 1
ATOM 1451 C C . LYS A 1 197 ? 19.901 5.740 -13.199 1.00 82.19 197 LYS A C 1
ATOM 1453 O O . LYS A 1 197 ? 19.319 5.454 -12.152 1.00 82.19 197 LYS A O 1
ATOM 1458 N N . ALA A 1 198 ? 19.613 5.185 -14.371 1.00 82.25 198 ALA A N 1
ATOM 1459 C CA . ALA A 1 198 ? 18.729 4.036 -14.525 1.00 82.25 198 ALA A CA 1
ATOM 1460 C C . ALA A 1 198 ? 19.577 2.806 -14.859 1.00 82.25 198 ALA A C 1
ATOM 1462 O O . ALA A 1 198 ? 20.412 2.872 -15.756 1.00 82.25 198 ALA A O 1
ATOM 1463 N N . GLY A 1 199 ? 19.378 1.714 -14.126 1.00 78.75 199 GLY A N 1
ATOM 1464 C CA . GLY A 1 199 ? 19.992 0.421 -14.411 1.00 78.75 199 GLY A CA 1
ATOM 1465 C C . GLY A 1 199 ? 18.925 -0.652 -14.592 1.00 78.75 199 GLY A C 1
ATOM 1466 O O . GLY A 1 199 ? 17.995 -0.754 -13.786 1.00 78.75 199 GLY A O 1
ATOM 1467 N N . ALA A 1 200 ? 19.073 -1.444 -15.643 1.00 64.19 200 ALA A N 1
ATOM 1468 C CA . ALA A 1 200 ? 18.455 -2.751 -15.786 1.00 64.19 200 ALA A CA 1
ATOM 1469 C C . ALA A 1 200 ? 19.609 -3.705 -16.107 1.00 64.19 200 ALA A C 1
ATOM 1471 O O . ALA A 1 200 ? 20.306 -3.481 -17.094 1.00 64.19 200 ALA A O 1
ATOM 1472 N N . ASP A 1 201 ? 19.878 -4.676 -15.234 1.00 49.91 201 ASP A N 1
ATOM 1473 C CA . ASP A 1 201 ? 20.918 -5.667 -15.513 1.00 49.91 201 ASP A CA 1
ATOM 1474 C C . ASP A 1 201 ? 20.448 -6.644 -16.603 1.00 49.91 201 ASP A C 1
ATOM 1476 O O . ASP A 1 201 ? 19.266 -6.978 -16.714 1.00 49.91 201 ASP A O 1
ATOM 1480 N N . ILE A 1 202 ? 21.430 -7.011 -17.424 1.00 44.00 202 ILE A N 1
ATOM 1481 C CA . ILE A 1 202 ? 21.406 -7.592 -18.771 1.00 44.00 202 ILE A CA 1
ATOM 1482 C C . ILE A 1 202 ? 20.634 -8.918 -18.814 1.00 44.00 202 ILE A C 1
ATOM 1484 O O . ILE A 1 202 ? 20.868 -9.790 -17.979 1.00 44.00 202 ILE A O 1
ATOM 1488 N N . SER A 1 203 ? 19.732 -9.059 -19.794 1.00 43.31 203 SER A N 1
ATOM 1489 C CA . SER A 1 203 ? 19.277 -10.372 -20.286 1.00 43.31 203 SER A CA 1
ATOM 1490 C C . SER A 1 203 ? 20.344 -10.956 -21.197 1.00 43.31 203 SER A C 1
ATOM 1492 O O . SER A 1 203 ? 20.810 -10.185 -22.064 1.00 43.31 203 SER A O 1
#

Foldseek 3Di:
DDPQDEFEFEFDAEQGETEFHAEQYEFEFHAEQYEFEFHAEQTETEYHAYNYEFEYHAYNYETEFHQEATEFEFHQEATEFEYHAEAYETEYHAYCYEFEYHAYNYEFEYHAENYETEYHAYAYEFEYHAYCYEFEYHAECYEFEYHAELYEFEYHAELYETEYHAELYETEYHAELYETEYHAYNYYTYYHDYNYYTDYDDD

Solvent-accessible surface area (backbone atoms only — not comparable to full-atom values): 6380 Å² total; per-residue (Å²): 134,80,75,70,65,57,26,79,20,76,25,53,66,66,62,13,70,8,65,16,27,51,34,55,1,36,6,34,12,8,44,36,52,0,36,6,33,11,10,45,35,52,1,35,6,30,15,19,51,31,55,1,33,6,31,14,20,51,33,54,1,33,6,31,13,1,42,34,52,1,35,5,32,14,1,42,35,52,2,36,5,32,11,17,46,32,53,2,34,5,30,10,16,43,34,52,1,34,5,30,9,18,43,33,51,2,34,5,30,9,19,44,32,52,2,34,5,31,9,18,42,34,52,2,36,5,31,9,18,42,34,51,2,34,6,31,9,18,44,34,51,2,35,6,30,10,17,44,32,50,1,34,5,31,11,17,42,33,49,1,35,5,31,11,15,43,34,50,2,35,6,31,13,15,43,34,48,1,35,6,31,13,21,60,46,76,34,41,42,38,40,20,87,44,77,33,42,55,40,64,60,82,126

Secondary structure (DSSP, 8-state):
----S--EEE--TBT-EEE--TBT-EEE--TBT-EEE--TBT-EEE--SBS-EEE--SBS-EEE--TBT-EEE--TBT-EEE--TBT-EEE--TBT-EEEE-TBT-EEEE-TBT-EEEE-TBT-EEEE-TBT-EEEE-TBT-EEEE-TBT-EEE--TBT-EEE--TBT-EEE--TBT-EEEE-TBT-EEE--TBT-EEEE---

Mean predicted aligned error: 7.67 Å

pLDDT: mean 82.31, std 10.64, range [30.84, 93.75]

Radius of gyration: 18.21 Å; Cα contacts (8 Å, |Δi|>4): 979; chains: 1; bounding box: 43×28×52 Å

Organism: Zoarces viviparus (NCBI:txid48416)

Sequence (203 aa):
MAAWWGGKAVAAWWGGKAMAGWWGGKAVAGWWGGKAMAGWWGGKAVAGWWGGKAVAGWWGGKAMAAWWGGKAVAAWWGGKAVAGWWGGKAVAGWWGGKAVAGWWGGKAVAGWWGGKAVAGWWGGKAVAGWWGGKAVAGWWGGKAVAGWWGGKAVAGWWGGKAVAGWWGGKAVAGWWGGKAMAGWWGGKAMAGWWGGKAGADIS